Protein AF-L9KGW3-F1 (afdb_monomer)

Nearest PDB structures (foldseek):
  7v2d-assembly1_w  TM=9.429E-01  e=1.905E-23  Sus scrofa
  8q0q-assembly1_O  TM=9.358E-01  e=4.571E-23  Bos taurus
  7ak6-assembly1_O  TM=9.313E-01  e=2.050E-22  Mus musculus
  6q9b-assembly1_AJ  TM=9.264E-01  e=6.458E-20  Ovis aries
  5o31-assembly1_O  TM=8.863E-01  e=3.761E-18  Bos taurus

Radius of gyration: 32.91 Å; Cα contacts (8 Å, |Δi|>4): 174; chains: 1; bounding box: 69×124×78 Å

Mean predicted aligned error: 15.77 Å

Foldseek 3Di:
DDDDDDDDDDDDDDDDDPPDDPPPPPPPPPPPPPVPQDDPVCVVVPPFPVVVDDPPNFFEAEDEPPLPVDHDHPDCLLLVQLCVVVVVDDPVVNVVVVQLVVVQPVLDWDGAEYEYEDDDLVRSLVSQVVVPDPVSNPDDSSSVVSSVVSVVVVVVVCVQAYHYHYHYPVVVVPPVNVVVVVVPDDRPGHCVVVDDSVSVSVSSNQVSPVCNSCVSVPDPDDDPVPDDDPVVVVVVVVVVVVVVVVVVVCPDDDDDDDDDDDDDDDPDPPPPDDPPPDPDPDDDDDDDDDDD

InterPro domains:
  IPR027417 P-loop containing nucleoside triphosphate hydrolase [G3DSA:3.40.50.300] (47-187)
  IPR027417 P-loop containing nucleoside triphosphate hydrolase [SSF52540] (63-206)
  IPR031314 Deoxynucleoside kinase domain [PF01712] (73-180)
  IPR050566 Deoxyribonucleoside Kinase [PTHR10513] (77-229)

Sequence (292 aa):
MALRLLKLARASAPTRILSAGTRCVGGIHTNAQHELQYGPLAYILGEKTIKKLTEYSKVITVEGNLSTGQGVVLEHSVFLEAAYRQGFIWKQCVEHYHEVKKVTICEYLSPHIVVYIHTPVPEIQSRIQKKGNPHEMKITPAYLQDIENAKKTFLPEMNEKCEVLQYSAKEAEDTEKVVEDMEYLKCNKGPWLKQDDRTFHHLRMLVQNKVEVLNYTSTPMYLPEITTEAHQSDHTFCAFRELWAAGTTLATTPTWTTSGSGLNEQPPCLRQLRPVTEELPACLMAPGSVQL

Solvent-accessible surface area (backbone atoms only — not comparable to full-atom values): 19167 Å² total; per-residue (Å²): 131,90,77,89,86,89,86,80,91,80,92,79,82,86,83,78,80,78,78,75,79,76,73,79,72,78,71,76,74,78,62,76,80,70,75,76,74,82,50,72,65,50,47,74,74,61,61,56,60,58,85,72,57,49,96,81,70,65,50,73,43,51,44,66,62,92,76,66,88,70,72,73,68,83,66,66,64,38,55,52,55,18,36,39,76,73,63,79,47,58,70,68,60,55,52,53,49,52,54,39,47,59,63,55,53,73,79,53,81,78,53,47,35,37,40,36,47,50,66,58,64,73,58,50,52,54,50,42,60,72,67,65,47,79,76,67,61,70,62,55,70,67,50,53,50,35,33,57,55,41,43,65,61,47,52,59,63,44,51,69,41,20,46,70,45,82,34,46,63,72,56,65,69,41,59,67,62,55,52,51,58,58,68,72,53,75,86,80,56,46,71,70,86,78,61,50,58,67,56,55,49,53,51,52,53,45,70,69,37,62,66,66,64,46,53,59,72,69,61,99,69,93,42,86,92,76,56,75,56,69,71,63,48,50,54,52,50,52,53,50,51,52,52,54,60,51,61,72,68,55,87,59,84,82,81,88,74,91,74,91,78,88,82,93,84,76,74,88,82,74,81,77,78,70,84,78,76,82,75,77,82,88,78,82,90,77,86,84,85,84,83,136

Secondary structure (DSSP, 8-state):
---------------------------------------HHHHHTT--SGGG--TT---EEEE--GGGSS-----HHHHHHHHHHTT-S-HHHHHHHHHHHHHHHTTSPPPSEEEEEE--HHHHHHHHHHH--TTGGG--HHHHHHHHHHHHHHHHHHHHHSEEEEEETTGGG-HHHHHHHHHH-----SGGGG--HHHHHHHHHHHH-HHHHHHTTS-----TTTPPPHHHHHHHHHHHHHHHHHHTT--S---------------TT-S---------------------

pLDDT: mean 71.49, std 25.79, range [25.64, 97.25]

Organism: Tupaia chinensis (NCBI:txid246437)

Structure (mmCIF, N/CA/C/O backbone):
data_AF-L9KGW3-F1
#
_entry.id   AF-L9KGW3-F1
#
loop_
_atom_site.group_PDB
_atom_site.id
_atom_site.type_symbol
_atom_site.label_atom_id
_atom_site.label_alt_id
_atom_site.label_comp_id
_atom_site.label_asym_id
_atom_site.label_entity_id
_atom_site.label_seq_id
_atom_site.pdbx_PDB_ins_code
_atom_site.Cartn_x
_atom_site.Cartn_y
_atom_site.Cartn_z
_atom_site.occupancy
_atom_site.B_iso_or_equiv
_atom_site.auth_seq_id
_atom_site.auth_comp_id
_atom_site.auth_asym_id
_atom_site.auth_atom_id
_atom_site.pdbx_PDB_model_num
ATOM 1 N N . MET A 1 1 ? 45.179 97.112 12.069 1.00 32.41 1 MET A N 1
ATOM 2 C CA . MET A 1 1 ? 44.782 97.890 13.259 1.00 32.41 1 MET A CA 1
ATOM 3 C C . MET A 1 1 ? 43.278 97.785 13.414 1.00 32.41 1 MET A C 1
ATOM 5 O O . MET A 1 1 ? 42.630 98.066 12.422 1.00 32.41 1 MET A O 1
ATOM 9 N N . ALA A 1 2 ? 42.797 97.427 14.618 1.00 32.97 2 ALA A N 1
ATOM 10 C CA . ALA A 1 2 ? 41.444 97.677 15.158 1.00 32.97 2 ALA A CA 1
ATOM 11 C C . ALA A 1 2 ? 40.229 97.131 14.359 1.00 32.97 2 ALA A C 1
ATOM 13 O O . ALA A 1 2 ? 40.203 97.169 13.147 1.00 32.97 2 ALA A O 1
ATOM 14 N N . LEU A 1 3 ? 39.127 96.642 14.925 1.00 31.53 3 LEU A N 1
ATOM 15 C CA . LEU A 1 3 ? 38.606 96.545 16.286 1.00 31.53 3 LEU A CA 1
ATOM 16 C C . LEU A 1 3 ? 37.394 95.586 16.207 1.00 31.53 3 LEU A C 1
ATOM 18 O O . LEU A 1 3 ? 36.642 95.645 15.244 1.00 31.53 3 LEU A O 1
ATOM 22 N N . ARG A 1 4 ? 37.224 94.760 17.249 1.00 35.84 4 ARG A N 1
ATOM 23 C CA . ARG A 1 4 ? 35.965 94.376 17.931 1.00 35.84 4 ARG A CA 1
ATOM 24 C C . ARG A 1 4 ? 34.670 94.201 17.113 1.00 35.84 4 ARG A C 1
ATOM 26 O O . ARG A 1 4 ? 34.188 95.148 16.516 1.00 35.84 4 ARG A O 1
ATOM 33 N N . LEU A 1 5 ? 33.937 93.128 17.433 1.00 37.66 5 LEU A N 1
ATOM 34 C CA . LEU A 1 5 ? 32.719 93.247 18.256 1.00 37.66 5 LEU A CA 1
ATOM 35 C C . LEU A 1 5 ? 32.330 91.901 18.899 1.00 37.66 5 LEU A C 1
ATOM 37 O O . LEU A 1 5 ? 32.093 90.901 18.234 1.00 37.66 5 LEU A O 1
ATOM 41 N N . LEU A 1 6 ? 32.289 91.923 20.232 1.00 35.06 6 LEU A N 1
ATOM 42 C CA . LEU A 1 6 ? 31.675 90.945 21.132 1.00 35.06 6 LEU A CA 1
ATOM 43 C C . LEU A 1 6 ? 30.199 91.309 21.340 1.00 35.06 6 LEU A C 1
ATOM 45 O O . LEU A 1 6 ? 29.898 92.502 21.405 1.00 35.06 6 LEU A O 1
ATOM 49 N N . LYS A 1 7 ? 29.355 90.287 21.555 1.00 34.66 7 LYS A N 1
ATOM 50 C CA . LYS A 1 7 ? 28.120 90.198 22.387 1.00 34.66 7 LYS A CA 1
ATOM 51 C C . LYS A 1 7 ? 27.227 89.100 21.772 1.00 34.66 7 LYS A C 1
ATOM 53 O O . LYS A 1 7 ? 27.178 88.997 20.560 1.00 34.66 7 LYS A O 1
ATOM 58 N N . LEU A 1 8 ? 26.470 88.259 22.470 1.00 34.50 8 LEU A N 1
ATOM 59 C CA . LEU A 1 8 ? 26.159 88.039 23.884 1.00 34.50 8 LEU A CA 1
ATOM 60 C C . LEU A 1 8 ? 25.476 86.654 23.964 1.00 34.50 8 LEU A C 1
ATOM 62 O O . LEU A 1 8 ? 24.894 86.187 22.989 1.00 34.50 8 LEU A O 1
ATOM 66 N N . ALA A 1 9 ? 25.544 86.019 25.130 1.00 31.70 9 ALA A N 1
ATOM 67 C CA . ALA A 1 9 ? 25.012 84.693 25.423 1.00 31.70 9 ALA A CA 1
ATOM 68 C C . ALA A 1 9 ? 23.473 84.576 25.354 1.00 31.70 9 ALA A C 1
ATOM 70 O O . ALA A 1 9 ? 22.753 85.509 25.709 1.00 31.70 9 ALA A O 1
ATOM 71 N N . ARG A 1 10 ? 22.984 83.360 25.060 1.00 31.36 10 ARG A N 1
ATOM 72 C CA . ARG A 1 10 ? 21.735 82.820 25.624 1.00 31.36 10 ARG A CA 1
ATOM 73 C C . ARG A 1 10 ? 21.861 81.306 25.808 1.00 31.36 10 ARG A C 1
ATOM 75 O O . ARG A 1 10 ? 22.102 80.577 24.854 1.00 31.36 10 ARG A O 1
ATOM 82 N N . ALA A 1 11 ? 21.723 80.861 27.052 1.00 31.61 11 ALA A N 1
ATOM 83 C CA . ALA A 1 11 ? 21.656 79.457 27.432 1.00 31.61 11 ALA A CA 1
ATOM 84 C C . ALA A 1 11 ? 20.322 78.830 26.983 1.00 31.61 11 ALA A C 1
ATOM 86 O O . ALA A 1 11 ? 19.269 79.456 27.116 1.00 31.61 11 ALA A O 1
ATOM 87 N N . SER A 1 12 ? 20.370 77.592 26.490 1.00 36.31 12 SER A N 1
ATOM 88 C CA . SER A 1 12 ? 19.216 76.702 26.324 1.00 36.31 12 SER A CA 1
ATOM 89 C C . SER A 1 12 ? 19.689 75.247 26.435 1.00 36.31 12 SER A C 1
ATOM 91 O O . SER A 1 12 ? 20.761 74.900 25.948 1.00 36.31 12 SER A O 1
ATOM 93 N N . ALA A 1 13 ? 18.921 74.450 27.172 1.00 36.69 13 ALA A N 1
ATOM 94 C CA . ALA A 1 13 ? 19.255 73.160 27.772 1.00 36.69 13 ALA A CA 1
ATOM 95 C C . ALA A 1 13 ? 19.538 72.005 26.780 1.00 36.69 13 ALA A C 1
ATOM 97 O O . ALA A 1 13 ? 19.072 72.040 25.641 1.00 36.69 13 ALA A O 1
ATOM 98 N N . PRO A 1 14 ? 20.234 70.934 27.221 1.00 37.94 14 PRO A N 1
ATOM 99 C CA . PRO A 1 14 ? 20.449 69.734 26.417 1.00 37.94 14 PRO A CA 1
ATOM 100 C C . PRO A 1 14 ? 19.183 68.867 26.333 1.00 37.94 14 PRO A C 1
ATOM 102 O O . PRO A 1 14 ? 18.603 68.467 27.345 1.00 37.94 14 PRO A O 1
ATOM 105 N N . THR A 1 15 ? 18.780 68.534 25.109 1.00 34.16 15 THR A N 1
ATOM 106 C CA . THR A 1 15 ? 17.698 67.594 24.807 1.00 34.16 15 THR A CA 1
ATOM 107 C C . THR A 1 15 ? 18.130 66.173 25.177 1.00 34.16 15 THR A C 1
ATOM 109 O O . THR A 1 15 ? 18.942 65.555 24.492 1.00 34.16 15 THR A O 1
ATOM 112 N N . ARG A 1 16 ? 17.579 65.634 26.271 1.00 34.31 16 ARG A N 1
ATOM 113 C CA . ARG A 1 16 ? 17.565 64.189 26.527 1.00 34.31 16 ARG A CA 1
ATOM 114 C C . ARG A 1 16 ? 16.586 63.552 25.546 1.00 34.31 16 ARG A C 1
ATOM 116 O O . ARG A 1 16 ? 15.378 63.731 25.677 1.00 34.31 16 ARG A O 1
ATOM 123 N N . ILE A 1 17 ? 17.107 62.813 24.575 1.00 31.22 17 ILE A N 1
ATOM 124 C CA . ILE A 1 17 ? 16.306 61.889 23.776 1.00 31.22 17 ILE A CA 1
ATOM 125 C C . ILE A 1 17 ? 15.966 60.710 24.692 1.00 31.22 17 ILE A C 1
ATOM 127 O O . ILE A 1 17 ? 16.836 59.937 25.085 1.00 31.22 17 ILE A O 1
ATOM 131 N N . LEU A 1 18 ? 14.692 60.623 25.073 1.00 31.45 18 LEU A N 1
ATOM 132 C CA . LEU A 1 18 ? 14.082 59.419 25.622 1.00 31.45 18 LEU A CA 1
ATOM 133 C C . LEU A 1 18 ? 14.116 58.352 24.523 1.00 31.45 18 LEU A C 1
ATOM 135 O O . LEU A 1 18 ? 13.364 58.437 23.553 1.00 31.45 18 LEU A O 1
ATOM 139 N N . SER A 1 19 ? 14.994 57.359 24.657 1.00 31.02 19 SER A N 1
ATOM 140 C CA . SER A 1 19 ? 14.859 56.113 23.914 1.00 31.02 19 SER A CA 1
ATOM 141 C C . SER A 1 19 ? 13.562 55.448 24.371 1.00 31.02 19 SER A C 1
ATOM 143 O O . SER A 1 19 ? 13.433 54.984 25.504 1.00 31.02 19 SER A O 1
ATOM 145 N N . ALA A 1 20 ? 12.562 55.472 23.491 1.00 31.67 20 ALA A N 1
ATOM 146 C CA . ALA A 1 20 ? 11.346 54.701 23.656 1.00 31.67 20 ALA A CA 1
ATOM 147 C C . ALA A 1 20 ? 11.740 53.233 23.845 1.00 31.67 20 ALA A C 1
ATOM 149 O O . ALA A 1 20 ? 12.461 52.668 23.023 1.00 31.67 20 ALA A O 1
ATOM 150 N N . GLY A 1 21 ? 11.304 52.648 24.961 1.00 29.48 21 GLY A N 1
ATOM 151 C CA . GLY A 1 21 ? 11.518 51.243 25.257 1.00 29.48 21 GLY A CA 1
ATOM 152 C C . GLY A 1 21 ? 10.980 50.399 24.113 1.00 29.48 21 GLY A C 1
ATOM 153 O O . GLY A 1 21 ? 9.768 50.317 23.908 1.00 29.48 21 GLY A O 1
ATOM 154 N N . THR A 1 22 ? 11.887 49.769 23.369 1.00 31.97 22 THR A N 1
ATOM 155 C CA . THR A 1 22 ? 11.543 48.675 22.476 1.00 31.97 22 THR A CA 1
ATOM 156 C C . THR A 1 22 ? 10.995 47.581 23.369 1.00 31.97 22 THR A C 1
ATOM 158 O O . THR A 1 22 ? 11.723 46.905 24.093 1.00 31.97 22 THR A O 1
ATOM 161 N N . ARG A 1 23 ? 9.669 47.485 23.388 1.00 27.44 23 ARG A N 1
ATOM 162 C CA . ARG A 1 23 ? 8.926 46.392 23.990 1.00 27.44 23 ARG A CA 1
ATOM 163 C C . ARG A 1 23 ? 9.552 45.115 23.443 1.00 27.44 23 ARG A C 1
ATOM 165 O O . ARG A 1 23 ? 9.471 44.877 22.240 1.00 27.44 23 ARG A O 1
ATOM 172 N N . CYS A 1 24 ? 10.219 44.349 24.307 1.00 31.44 24 CYS A N 1
ATOM 173 C CA . CYS A 1 24 ? 10.626 42.990 23.994 1.00 31.44 24 CYS A CA 1
ATOM 174 C C . CYS A 1 24 ? 9.350 42.259 23.585 1.00 31.44 24 CYS A C 1
ATOM 176 O O . CYS A 1 24 ? 8.535 41.880 24.427 1.00 31.44 24 CYS A O 1
ATOM 178 N N . VAL A 1 25 ? 9.127 42.151 22.277 1.00 33.16 25 VAL A N 1
ATOM 179 C CA . VAL A 1 25 ? 8.189 41.191 21.728 1.00 33.16 25 VAL A CA 1
ATOM 180 C C . VAL A 1 25 ? 8.758 39.868 22.188 1.00 33.16 25 VAL A C 1
ATOM 182 O O . VAL A 1 25 ? 9.876 39.514 21.814 1.00 33.16 25 VAL A O 1
ATOM 185 N N . GLY A 1 26 ? 8.037 39.208 23.094 1.00 31.47 26 GLY A N 1
ATOM 186 C CA . GLY A 1 26 ? 8.288 37.820 23.422 1.00 31.47 26 GLY A CA 1
ATOM 187 C C . GLY A 1 26 ? 8.229 37.072 22.107 1.00 31.47 26 GLY A C 1
ATOM 188 O O . GLY A 1 26 ? 7.145 36.806 21.594 1.00 31.47 26 GLY A O 1
ATOM 189 N N . GLY A 1 27 ? 9.402 36.840 21.520 1.00 29.27 27 GLY A N 1
ATOM 190 C CA . GLY A 1 27 ? 9.548 35.935 20.410 1.00 29.27 27 GLY A CA 1
ATOM 191 C C . GLY A 1 27 ? 9.006 34.630 20.936 1.00 29.27 27 GLY A C 1
ATOM 192 O O . GLY A 1 27 ? 9.598 34.040 21.841 1.00 29.27 27 GLY A O 1
ATOM 193 N N . ILE A 1 28 ? 7.838 34.239 20.432 1.00 35.41 28 ILE A N 1
ATOM 194 C CA . ILE A 1 28 ? 7.377 32.871 20.551 1.00 35.41 28 ILE A CA 1
ATOM 195 C C . ILE A 1 28 ? 8.545 32.075 19.993 1.00 35.41 28 ILE A C 1
ATOM 197 O O . ILE A 1 28 ? 8.810 32.098 18.793 1.00 35.41 28 ILE A O 1
ATOM 201 N N . HIS A 1 29 ? 9.316 31.469 20.892 1.00 26.47 29 HIS A N 1
ATOM 202 C CA . HIS A 1 29 ? 10.175 30.373 20.527 1.00 26.47 29 HIS A CA 1
ATOM 203 C C . HIS A 1 29 ? 9.208 29.352 19.948 1.00 26.47 29 HIS A C 1
ATOM 205 O O . HIS A 1 29 ? 8.552 28.618 20.685 1.00 26.47 29 HIS A O 1
ATOM 211 N N . THR A 1 30 ? 9.101 29.299 18.625 1.00 37.50 30 THR A N 1
ATOM 212 C CA . THR A 1 30 ? 8.777 28.050 17.956 1.00 37.50 30 THR A CA 1
ATOM 213 C C . THR A 1 30 ? 10.007 27.177 18.157 1.00 37.50 30 THR A C 1
ATOM 215 O O . THR A 1 30 ? 10.831 26.999 17.265 1.00 37.50 30 THR A O 1
ATOM 218 N N . ASN A 1 31 ? 10.182 26.722 19.402 1.00 31.91 31 ASN A N 1
ATOM 219 C CA . ASN A 1 31 ? 10.972 25.552 19.694 1.00 31.91 31 ASN A CA 1
ATOM 220 C C . ASN A 1 31 ? 10.407 24.498 18.753 1.00 31.91 31 ASN A C 1
ATOM 222 O O . ASN A 1 31 ? 9.188 24.287 18.750 1.00 31.91 31 ASN A O 1
ATOM 226 N N . ALA A 1 32 ? 11.262 23.928 17.906 1.00 35.94 32 ALA A N 1
ATOM 227 C CA . ALA A 1 32 ? 10.923 22.715 17.194 1.00 35.94 32 ALA A CA 1
ATOM 228 C C . ALA A 1 32 ? 10.241 21.821 18.227 1.00 35.94 32 ALA A C 1
ATOM 230 O O . ALA A 1 32 ? 10.826 21.544 19.278 1.00 35.94 32 ALA A O 1
ATOM 231 N N . GLN A 1 33 ? 8.968 21.488 18.011 1.00 31.95 33 GLN A N 1
ATOM 232 C CA . GLN A 1 33 ? 8.353 20.442 18.800 1.00 31.95 33 GLN A CA 1
ATOM 233 C C . GLN A 1 33 ? 9.207 19.220 18.507 1.00 31.95 33 GLN A C 1
ATOM 235 O O . GLN A 1 33 ? 9.083 18.600 17.457 1.00 31.95 33 GLN A O 1
ATOM 240 N N . HIS A 1 34 ? 10.168 18.951 19.385 1.00 39.31 34 HIS A N 1
ATOM 241 C CA . HIS A 1 34 ? 10.834 17.679 19.438 1.00 39.31 34 HIS A CA 1
ATOM 242 C C . HIS A 1 34 ? 9.684 16.732 19.741 1.00 39.31 34 HIS A C 1
ATOM 244 O O . HIS A 1 34 ? 9.179 16.725 20.865 1.00 39.31 34 HIS A O 1
ATOM 250 N N . GLU A 1 35 ? 9.168 16.071 18.705 1.00 49.00 35 GLU A N 1
ATOM 251 C CA . GLU A 1 35 ? 8.181 15.012 18.839 1.00 49.00 35 GLU A CA 1
ATOM 252 C C . GLU A 1 35 ? 8.772 14.058 19.870 1.00 49.00 35 GLU A C 1
ATOM 254 O O . GLU A 1 35 ? 9.763 13.370 19.614 1.00 49.00 35 GLU A O 1
ATOM 259 N N . LEU A 1 36 ? 8.270 14.129 21.102 1.00 58.78 36 LEU A N 1
ATOM 260 C CA . LEU A 1 36 ? 8.710 13.244 22.160 1.00 58.78 36 LEU A CA 1
ATOM 261 C C . LEU A 1 36 ? 8.331 11.850 21.689 1.00 58.78 36 LEU A C 1
ATOM 263 O O . LEU A 1 36 ? 7.153 11.498 21.629 1.00 58.78 36 LEU A O 1
ATOM 267 N N . GLN A 1 37 ? 9.350 11.099 21.292 1.00 72.06 37 GLN A N 1
ATOM 268 C CA . GLN A 1 37 ? 9.223 9.719 20.883 1.00 72.06 37 GLN A CA 1
ATOM 269 C C . GLN A 1 37 ? 8.507 8.961 21.998 1.00 72.06 37 GLN A C 1
ATOM 271 O O . GLN A 1 37 ? 8.934 8.981 23.156 1.00 72.06 37 GLN A O 1
ATOM 276 N N . TYR A 1 38 ? 7.381 8.334 21.659 1.00 84.31 38 TYR A N 1
ATOM 277 C CA . TYR A 1 38 ? 6.683 7.482 22.603 1.00 84.31 38 TYR A CA 1
ATOM 278 C C . TYR A 1 38 ? 7.607 6.317 22.958 1.00 84.31 38 TYR A C 1
ATOM 280 O O . TYR A 1 38 ? 8.349 5.813 22.113 1.00 84.31 38 TYR A O 1
ATOM 288 N N . GLY A 1 39 ? 7.605 5.941 24.232 1.00 87.88 39 GLY A N 1
ATOM 289 C CA . GLY A 1 39 ? 8.530 4.954 24.762 1.00 87.88 39 GLY A CA 1
ATOM 290 C C . GLY A 1 39 ? 7.918 4.138 25.896 1.00 87.88 39 GLY A C 1
ATOM 291 O O . GLY A 1 39 ? 6.838 4.474 26.396 1.00 87.88 39 GLY A O 1
ATOM 292 N N . PRO A 1 40 ? 8.625 3.097 26.371 1.00 89.19 40 PRO A N 1
ATOM 293 C CA . PRO A 1 40 ? 8.144 2.237 27.454 1.00 89.19 40 PRO A CA 1
ATOM 294 C C . PRO A 1 40 ? 7.817 3.011 28.736 1.00 89.19 40 PRO A C 1
ATOM 296 O O . PRO A 1 40 ? 6.846 2.703 29.423 1.00 89.19 40 PRO A O 1
ATOM 299 N N . LEU A 1 41 ? 8.581 4.068 29.035 1.00 89.31 41 LEU A N 1
ATOM 300 C CA . LEU A 1 41 ? 8.331 4.925 30.196 1.00 89.31 41 LEU A CA 1
ATOM 301 C C . LEU A 1 41 ? 6.977 5.637 30.110 1.00 89.31 41 LEU A C 1
ATOM 303 O O . LEU A 1 41 ? 6.268 5.686 31.107 1.00 89.31 41 LEU A O 1
ATOM 307 N N . ALA A 1 42 ? 6.576 6.129 28.935 1.00 88.12 42 ALA A N 1
ATOM 308 C CA . ALA A 1 42 ? 5.274 6.778 28.760 1.00 88.12 42 ALA A CA 1
ATOM 309 C C . ALA A 1 42 ? 4.114 5.799 29.022 1.00 88.12 42 ALA A C 1
ATOM 311 O O . ALA A 1 42 ? 3.123 6.152 29.663 1.00 88.12 42 ALA A O 1
ATOM 312 N N . TYR A 1 43 ? 4.273 4.540 28.602 1.00 89.69 43 TYR A N 1
ATOM 313 C CA . TYR A 1 43 ? 3.311 3.476 28.890 1.00 89.69 43 TYR A CA 1
ATOM 314 C C . TYR A 1 43 ? 3.222 3.154 30.390 1.00 89.69 43 TYR A C 1
ATOM 316 O O . TYR A 1 43 ? 2.122 3.079 30.938 1.00 89.69 43 TYR A O 1
ATOM 324 N N . ILE A 1 44 ? 4.366 3.034 31.077 1.00 9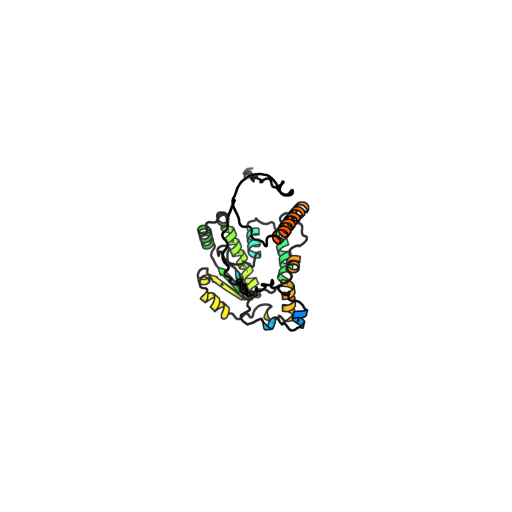1.38 44 ILE A N 1
ATOM 325 C CA . ILE A 1 44 ? 4.426 2.780 32.529 1.00 91.38 44 ILE A CA 1
ATOM 326 C C . ILE A 1 44 ? 3.832 3.950 33.325 1.00 91.38 44 ILE A C 1
ATOM 328 O O . ILE A 1 44 ? 3.113 3.727 34.298 1.00 91.38 44 ILE A O 1
ATOM 332 N N . LEU A 1 45 ? 4.067 5.190 32.881 1.00 90.50 45 LEU A N 1
ATOM 333 C CA . LEU A 1 45 ? 3.486 6.408 33.461 1.00 90.50 45 LEU A CA 1
ATOM 334 C C . LEU A 1 45 ? 1.967 6.533 33.221 1.00 90.50 45 LEU A C 1
ATOM 336 O O . LEU A 1 45 ? 1.342 7.473 33.710 1.00 90.50 45 LEU A O 1
ATOM 340 N N . GLY A 1 46 ? 1.352 5.573 32.520 1.00 87.62 46 GLY A N 1
ATOM 341 C CA . GLY A 1 46 ? -0.099 5.428 32.417 1.00 87.62 46 GLY A CA 1
ATOM 342 C C . GLY A 1 46 ? -0.710 5.923 31.106 1.00 87.62 46 GLY A C 1
ATOM 343 O O . GLY A 1 46 ? -1.944 5.979 31.004 1.00 87.62 46 GLY A O 1
ATOM 344 N N . GLU A 1 47 ? 0.101 6.252 30.094 1.00 85.50 47 GLU A N 1
ATOM 345 C CA . GLU A 1 47 ? -0.397 6.569 28.754 1.00 85.50 47 GLU A CA 1
ATOM 346 C C . GLU A 1 47 ? -0.851 5.289 28.029 1.00 85.50 47 GLU A C 1
ATOM 348 O O . GLU A 1 47 ? -0.094 4.633 27.308 1.00 85.50 47 GLU A O 1
ATOM 353 N N . LYS A 1 48 ? -2.125 4.942 28.232 1.00 86.00 48 LYS A N 1
ATOM 354 C CA . LYS A 1 48 ? -2.806 3.818 27.578 1.00 86.00 48 LYS A CA 1
ATOM 355 C C . LYS A 1 48 ? -3.399 4.231 26.234 1.00 86.00 48 LYS A C 1
ATOM 357 O O . LYS A 1 48 ? -4.071 5.260 26.145 1.00 86.00 48 LYS A O 1
ATOM 362 N N . THR A 1 49 ? -3.191 3.409 25.211 1.00 80.94 49 THR A N 1
ATOM 363 C CA . THR A 1 49 ? -3.688 3.643 23.847 1.00 80.94 49 THR A CA 1
ATOM 364 C C . THR A 1 49 ? -5.195 3.434 23.741 1.00 80.94 49 THR A C 1
ATOM 366 O O . THR A 1 49 ? -5.852 4.246 23.096 1.00 80.94 49 THR A O 1
ATOM 369 N N . ILE A 1 50 ? -5.769 2.446 24.443 1.00 84.50 50 ILE A N 1
ATOM 370 C CA . ILE A 1 50 ? -7.217 2.169 24.389 1.00 84.50 50 ILE A CA 1
ATOM 371 C C . ILE A 1 50 ? -8.043 3.364 24.871 1.00 84.50 50 ILE A C 1
ATOM 373 O O . ILE A 1 50 ? -9.103 3.636 24.326 1.00 84.50 50 ILE A O 1
ATOM 377 N N . LYS A 1 51 ? -7.537 4.160 25.821 1.00 83.56 51 LYS A N 1
ATOM 378 C CA . LYS A 1 51 ? -8.230 5.380 26.276 1.00 83.56 51 LYS A CA 1
ATOM 379 C C . LYS A 1 51 ? -8.421 6.421 25.167 1.00 83.56 51 LYS A C 1
ATOM 381 O O . LYS A 1 51 ? -9.300 7.267 25.288 1.00 83.56 51 LYS A O 1
ATOM 386 N N . LYS A 1 52 ? -7.568 6.398 24.138 1.00 81.12 52 LYS A N 1
ATOM 387 C CA . LYS A 1 52 ? -7.638 7.302 22.982 1.00 81.12 52 LYS A CA 1
ATOM 388 C C . LYS A 1 52 ? -8.416 6.693 21.812 1.00 81.12 52 LYS A C 1
ATOM 390 O O . LYS A 1 52 ? -8.797 7.432 20.912 1.00 81.12 52 LYS A O 1
ATOM 395 N N . LEU A 1 53 ? -8.632 5.376 21.816 1.00 81.88 53 LEU A N 1
ATOM 396 C CA . LEU A 1 53 ? -9.393 4.675 20.788 1.00 81.88 53 LEU A CA 1
ATOM 397 C C . LEU A 1 53 ? -10.887 4.830 21.087 1.00 81.88 53 LEU A C 1
ATOM 399 O O . LEU A 1 53 ? -11.417 4.258 22.036 1.00 81.88 53 LEU A O 1
ATOM 403 N N . THR A 1 54 ? -11.549 5.659 20.288 1.00 82.75 54 THR A N 1
ATOM 404 C CA . THR A 1 54 ? -13.001 5.864 20.319 1.00 82.75 54 THR A CA 1
ATOM 405 C C . THR A 1 54 ? -13.681 5.038 19.226 1.00 82.75 54 THR A C 1
ATOM 407 O O . THR A 1 54 ? -13.019 4.463 18.363 1.00 82.75 54 THR A O 1
ATOM 410 N N . GLU A 1 55 ? -15.012 5.012 19.207 1.00 74.00 55 GLU A N 1
ATOM 411 C CA . GLU A 1 55 ? -15.796 4.349 18.150 1.00 74.00 55 GLU A CA 1
ATOM 412 C C . GLU A 1 55 ? -15.483 4.875 16.733 1.00 74.00 55 GLU A C 1
ATOM 414 O O . GLU A 1 55 ? -15.568 4.140 15.751 1.00 74.00 55 GLU A O 1
ATOM 419 N N . TYR A 1 56 ? -15.026 6.127 16.634 1.00 75.81 56 TYR A N 1
ATOM 420 C CA . TYR A 1 56 ? -14.634 6.773 15.379 1.00 75.81 56 TYR A CA 1
ATOM 421 C C . TYR A 1 56 ? -13.193 6.471 14.951 1.00 75.81 56 TYR A C 1
ATOM 423 O O . TYR A 1 56 ? -12.785 6.847 13.854 1.00 75.81 56 TYR A O 1
ATOM 431 N N . SER A 1 57 ? -12.398 5.799 15.789 1.00 80.50 57 SER A N 1
ATOM 432 C CA . SER A 1 57 ? -11.010 5.450 15.466 1.00 80.50 57 SER A CA 1
ATOM 433 C C . SER A 1 57 ? -10.932 4.216 14.555 1.00 80.50 57 SER A C 1
ATOM 435 O O . SER A 1 57 ? -10.411 3.167 14.924 1.00 80.50 57 SER A O 1
ATOM 437 N N . LYS A 1 58 ? -11.472 4.344 13.338 1.00 83.38 58 LYS A N 1
ATOM 438 C CA . LYS A 1 58 ? -11.458 3.295 12.310 1.00 83.38 58 LYS A CA 1
ATOM 439 C C . LYS A 1 58 ? -10.306 3.532 11.329 1.00 83.38 58 LYS A C 1
ATOM 441 O O . LYS A 1 58 ? -10.121 4.632 10.815 1.00 83.38 58 LYS A O 1
ATOM 446 N N . VAL A 1 59 ? -9.545 2.479 11.041 1.00 84.12 59 VAL A N 1
ATOM 447 C CA . VAL A 1 59 ? -8.554 2.474 9.950 1.00 84.12 59 VAL A CA 1
ATOM 448 C C . VAL A 1 59 ? -9.268 2.072 8.667 1.00 84.12 59 VAL A C 1
ATOM 450 O O . VAL A 1 59 ? -9.774 0.951 8.576 1.00 84.12 59 VAL A O 1
ATOM 453 N N . ILE A 1 60 ? -9.317 2.992 7.707 1.00 83.25 60 ILE A N 1
ATOM 454 C CA . ILE A 1 60 ? -10.049 2.834 6.450 1.00 83.25 60 ILE A CA 1
ATOM 455 C C . ILE A 1 60 ? -9.056 2.807 5.297 1.00 83.25 60 ILE A C 1
ATOM 457 O O . ILE A 1 60 ? -8.151 3.641 5.227 1.00 83.25 60 ILE A O 1
ATOM 461 N N . THR A 1 61 ? -9.248 1.863 4.385 1.00 81.56 61 THR A N 1
ATOM 462 C CA . THR A 1 61 ? -8.481 1.769 3.145 1.00 81.56 61 THR A CA 1
ATOM 463 C C . THR A 1 61 ? -9.416 1.971 1.971 1.00 81.56 61 THR A C 1
ATOM 465 O O . THR A 1 61 ? -10.504 1.402 1.932 1.00 81.56 61 THR A O 1
ATOM 468 N N . VAL A 1 62 ? -9.022 2.822 1.026 1.00 77.94 62 VAL A N 1
ATOM 469 C CA . VAL A 1 62 ? -9.810 3.085 -0.180 1.00 77.94 62 VAL A CA 1
ATOM 470 C C . VAL A 1 62 ? -9.063 2.497 -1.360 1.00 77.94 62 VAL A C 1
ATOM 472 O O . VAL A 1 62 ? -7.983 2.954 -1.722 1.00 77.94 62 VAL A O 1
ATOM 475 N N . GLU A 1 63 ? -9.660 1.482 -1.963 1.00 71.81 63 GLU A N 1
ATOM 476 C CA . GLU A 1 63 ? -9.125 0.772 -3.110 1.00 71.81 63 GLU A CA 1
ATOM 477 C C . GLU A 1 63 ? -9.891 1.184 -4.371 1.00 71.81 63 GLU A C 1
ATOM 479 O O . GLU A 1 63 ? -11.064 0.858 -4.577 1.00 71.81 63 GLU A O 1
ATOM 484 N N . GLY A 1 64 ? -9.197 1.915 -5.241 1.00 66.81 64 GLY A N 1
ATOM 485 C CA . GLY A 1 64 ? -9.691 2.373 -6.537 1.00 66.81 64 GLY A CA 1
ATOM 486 C C . GLY A 1 64 ? -8.824 1.876 -7.692 1.00 66.81 64 GLY A C 1
ATOM 487 O O . GLY A 1 64 ? -7.843 1.156 -7.511 1.00 66.81 64 GLY A O 1
ATOM 488 N N . ASN A 1 65 ? -9.199 2.231 -8.919 1.00 66.75 65 ASN A N 1
ATOM 489 C CA . ASN A 1 65 ? -8.299 2.132 -10.070 1.00 66.75 65 ASN A CA 1
ATOM 490 C C . ASN A 1 65 ? -7.521 3.450 -10.239 1.00 66.75 65 ASN A C 1
ATOM 492 O O . ASN A 1 65 ? -7.980 4.502 -9.806 1.00 66.75 65 ASN A O 1
ATOM 496 N N . LEU A 1 66 ? -6.358 3.392 -10.900 1.00 56.41 66 LEU A N 1
ATOM 497 C CA . LEU A 1 66 ? -5.359 4.473 -11.066 1.00 56.41 66 LEU A CA 1
ATOM 498 C C . LEU A 1 66 ? -5.905 5.846 -11.533 1.00 56.41 66 LEU A C 1
ATOM 500 O O . LEU A 1 66 ? -5.226 6.863 -11.410 1.00 56.41 66 LEU A O 1
ATOM 504 N N . SER A 1 67 ? -7.117 5.901 -12.088 1.00 49.59 67 SER A N 1
ATOM 505 C CA . SER A 1 67 ? -7.703 7.104 -12.687 1.00 49.59 67 SER A CA 1
ATOM 506 C C . SER A 1 67 ? -8.292 8.119 -11.699 1.00 49.59 67 SER A C 1
ATOM 508 O O . SER A 1 67 ? -8.655 9.206 -12.140 1.00 49.59 67 SER A O 1
ATOM 510 N N . THR A 1 68 ? -8.426 7.809 -10.404 1.00 51.53 68 THR A N 1
ATOM 511 C CA . THR A 1 68 ? -9.148 8.692 -9.460 1.00 51.53 68 THR A CA 1
ATOM 512 C C . THR A 1 68 ? -8.338 9.908 -8.990 1.00 51.53 68 THR A C 1
ATOM 514 O O . THR A 1 68 ? -8.895 10.788 -8.350 1.00 51.53 68 THR A O 1
ATOM 517 N N . GLY A 1 69 ? -7.042 10.014 -9.318 1.00 39.28 69 GLY A N 1
ATOM 518 C CA . GLY A 1 69 ? -6.221 11.220 -9.080 1.00 39.28 69 GLY A CA 1
ATOM 519 C C . GLY A 1 69 ? -5.938 11.578 -7.609 1.00 39.28 69 GLY A C 1
ATOM 520 O O . GLY A 1 69 ? -5.018 12.343 -7.337 1.00 39.28 69 GLY A O 1
ATOM 521 N N . GLN A 1 70 ? -6.665 10.985 -6.667 1.00 36.56 70 GLN A N 1
ATOM 522 C CA . GLN A 1 70 ? -6.460 11.018 -5.225 1.00 36.56 70 GLN A CA 1
ATOM 523 C C . GLN A 1 70 ? -6.715 9.607 -4.695 1.00 36.56 70 GLN A C 1
ATOM 525 O O . GLN A 1 70 ? -7.757 9.022 -4.980 1.00 36.56 70 GLN A O 1
ATOM 530 N N . GLY A 1 71 ? -5.775 9.048 -3.936 1.00 34.47 71 GLY A N 1
ATOM 531 C CA . GLY A 1 71 ? -6.010 7.793 -3.226 1.00 34.47 71 GLY A CA 1
ATOM 532 C C . GLY A 1 71 ? -4.767 6.933 -3.128 1.00 34.47 71 GLY A C 1
ATOM 533 O O . GLY A 1 71 ? -4.272 6.415 -4.124 1.00 34.47 71 GLY A O 1
ATOM 534 N N . VAL A 1 72 ? -4.282 6.802 -1.899 1.00 41.81 72 VAL A N 1
ATOM 535 C CA . VAL A 1 72 ? -3.281 5.826 -1.484 1.00 41.81 72 VAL A CA 1
ATOM 536 C C . VAL A 1 72 ? -3.857 4.436 -1.757 1.00 41.81 72 VAL A C 1
ATOM 538 O O . VAL A 1 72 ? -4.685 3.950 -0.995 1.00 41.81 72 VAL A O 1
ATOM 541 N N . VAL A 1 73 ? -3.451 3.829 -2.871 1.00 46.06 73 VAL A N 1
ATOM 542 C CA . VAL A 1 73 ? -3.639 2.397 -3.116 1.00 46.06 73 VAL A CA 1
ATOM 543 C C . VAL A 1 73 ? -2.763 1.681 -2.098 1.00 46.06 73 VAL A C 1
ATOM 545 O O . VAL A 1 73 ? -1.546 1.868 -2.100 1.00 46.06 73 VAL A O 1
ATOM 548 N N . LEU A 1 74 ? -3.368 0.911 -1.201 1.00 54.47 74 LEU A N 1
ATOM 549 C CA . LEU A 1 74 ? -2.634 0.231 -0.137 1.00 54.47 74 LEU A CA 1
ATOM 550 C C . LEU A 1 74 ? -2.202 -1.175 -0.563 1.00 54.47 74 LEU A C 1
ATOM 552 O O . LEU A 1 74 ? -1.285 -1.746 0.023 1.00 54.47 74 LEU A O 1
ATOM 556 N N . GLU A 1 75 ? -2.781 -1.702 -1.641 1.00 59.34 75 GLU A N 1
ATOM 557 C CA . GLU A 1 75 ? -2.567 -3.083 -2.063 1.00 59.34 75 GLU A CA 1
ATOM 558 C C . GLU A 1 75 ? -1.850 -3.191 -3.418 1.00 59.34 75 GLU A C 1
ATOM 560 O O . GLU A 1 75 ? -2.435 -3.433 -4.476 1.00 59.34 75 GLU A O 1
ATOM 565 N N . HIS A 1 76 ? -0.517 -3.093 -3.379 1.00 66.50 76 HIS A N 1
ATOM 566 C CA . HIS A 1 76 ? 0.357 -3.306 -4.545 1.00 66.50 76 HIS A CA 1
ATOM 567 C C . HIS A 1 76 ? 0.336 -4.747 -5.094 1.00 66.50 76 HIS A C 1
ATOM 569 O O . HIS A 1 76 ? 0.838 -4.995 -6.192 1.00 66.50 76 HIS A O 1
ATOM 575 N N . SER A 1 77 ? -0.250 -5.703 -4.365 1.00 71.56 77 SER A N 1
ATOM 576 C CA . SER A 1 77 ? -0.234 -7.117 -4.757 1.00 71.56 77 SER A CA 1
ATOM 577 C C . SER A 1 77 ? -1.089 -7.406 -5.998 1.00 71.56 77 SER A C 1
ATOM 579 O O . SER A 1 77 ? -0.680 -8.182 -6.861 1.00 71.56 77 SER A O 1
ATOM 581 N N . VAL A 1 78 ? -2.201 -6.683 -6.162 1.00 85.38 78 VAL A N 1
ATOM 582 C CA . VAL A 1 78 ? -3.073 -6.760 -7.346 1.00 85.38 78 VAL A CA 1
ATOM 583 C C . VAL A 1 78 ? -2.343 -6.287 -8.611 1.00 85.38 78 VAL A C 1
ATOM 585 O O . VAL A 1 78 ? -2.483 -6.881 -9.681 1.00 85.38 78 VAL A O 1
ATOM 588 N N . PHE A 1 79 ? -1.538 -5.228 -8.495 1.00 88.69 79 PHE A N 1
ATOM 589 C CA . PHE A 1 79 ? -0.772 -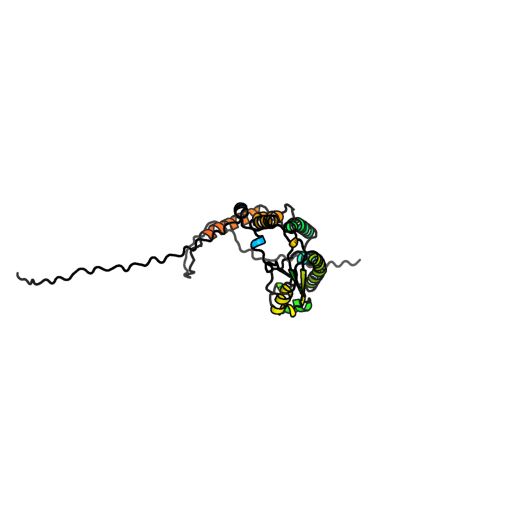4.676 -9.616 1.00 88.69 79 PHE A CA 1
ATOM 590 C C . PHE A 1 79 ? 0.358 -5.605 -10.045 1.00 88.69 79 PHE A C 1
ATOM 592 O O . PHE A 1 79 ? 0.572 -5.795 -11.242 1.00 88.69 79 PHE A O 1
ATOM 599 N N . LEU A 1 80 ? 1.046 -6.220 -9.081 1.00 90.81 80 LEU A N 1
ATOM 600 C CA . LEU A 1 80 ? 2.099 -7.186 -9.367 1.00 90.81 80 LEU A CA 1
ATOM 601 C C . LEU A 1 80 ? 1.558 -8.397 -10.138 1.00 90.81 80 LEU A C 1
ATOM 603 O O . LEU A 1 80 ? 2.168 -8.827 -11.115 1.00 90.81 80 LEU A O 1
ATOM 607 N N . GLU A 1 81 ? 0.397 -8.923 -9.736 1.00 90.44 81 GLU A N 1
ATOM 608 C CA . GLU A 1 81 ? -0.219 -10.068 -10.410 1.00 90.44 81 GLU A CA 1
ATOM 609 C C . GLU A 1 81 ? -0.640 -9.722 -11.845 1.00 90.44 81 GLU A C 1
ATOM 611 O O . GLU A 1 81 ? -0.379 -10.490 -12.774 1.00 90.44 81 GLU A O 1
ATOM 616 N N . ALA A 1 82 ? -1.224 -8.539 -12.054 1.00 91.62 82 ALA A N 1
ATOM 617 C CA . ALA A 1 82 ? -1.562 -8.065 -13.393 1.00 91.62 82 ALA A CA 1
ATOM 618 C C . ALA A 1 82 ? -0.314 -7.852 -14.268 1.00 91.62 82 ALA A C 1
ATOM 620 O O . ALA A 1 82 ? -0.308 -8.214 -15.445 1.00 91.62 82 ALA A O 1
ATOM 621 N N . ALA A 1 83 ? 0.768 -7.311 -13.699 1.00 91.44 83 ALA A N 1
ATOM 622 C CA . ALA A 1 83 ? 2.018 -7.082 -14.420 1.00 91.44 83 ALA A CA 1
ATOM 623 C C . ALA A 1 83 ? 2.720 -8.398 -14.795 1.00 91.44 83 ALA A C 1
ATOM 625 O O . ALA A 1 83 ? 3.290 -8.508 -15.882 1.00 91.44 83 ALA A O 1
ATOM 626 N N . TYR A 1 84 ? 2.624 -9.417 -13.937 1.00 94.44 84 TYR A N 1
ATOM 627 C CA . TYR A 1 84 ? 3.106 -10.766 -14.229 1.00 94.44 84 TYR A CA 1
ATOM 628 C C . TYR A 1 84 ? 2.333 -11.417 -15.384 1.00 94.44 84 TYR A C 1
ATOM 630 O O . TYR A 1 84 ? 2.946 -11.989 -16.282 1.00 94.44 84 TYR A O 1
ATOM 638 N N . ARG A 1 85 ? 0.999 -11.277 -15.420 1.00 93.50 85 ARG A N 1
ATOM 639 C CA . ARG A 1 85 ? 0.159 -11.810 -16.515 1.00 93.50 85 ARG A CA 1
ATOM 640 C C . ARG A 1 85 ? 0.476 -11.180 -17.870 1.00 93.50 85 ARG A C 1
ATOM 642 O O . ARG A 1 85 ? 0.445 -11.873 -18.881 1.00 93.50 85 ARG A O 1
ATOM 649 N N . GLN A 1 86 ? 0.827 -9.895 -17.878 1.00 92.50 86 GLN A N 1
ATOM 650 C CA . GLN A 1 86 ? 1.283 -9.189 -19.080 1.00 92.50 86 GLN A CA 1
ATOM 651 C C . GLN A 1 86 ? 2.740 -9.500 -19.459 1.00 92.50 86 GLN A C 1
ATOM 653 O O . GLN A 1 86 ? 3.201 -9.074 -20.515 1.00 92.50 86 GLN A O 1
ATOM 658 N N . GLY A 1 87 ? 3.476 -10.240 -18.622 1.00 93.69 87 GLY A N 1
ATOM 659 C CA . GLY A 1 87 ? 4.869 -10.602 -18.878 1.00 93.69 87 GLY A CA 1
ATOM 660 C C . GLY A 1 87 ? 5.868 -9.465 -18.652 1.00 93.69 87 GLY A C 1
ATOM 661 O O . GLY A 1 87 ? 6.988 -9.541 -19.148 1.00 93.69 87 GLY A O 1
ATOM 662 N N . PHE A 1 88 ? 5.495 -8.416 -17.908 1.00 92.81 88 PHE A N 1
ATOM 663 C CA . PHE A 1 88 ? 6.421 -7.327 -17.567 1.00 92.81 88 PHE A CA 1
ATOM 664 C C . PHE A 1 88 ? 7.423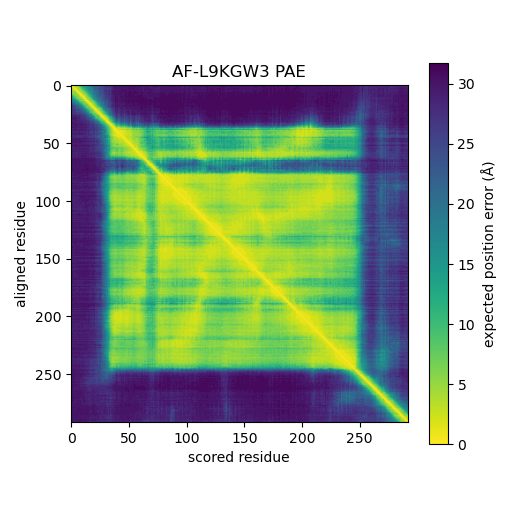 -7.719 -16.480 1.00 92.81 88 PHE A C 1
ATOM 666 O O . PHE A 1 88 ? 8.501 -7.138 -16.401 1.00 92.81 88 PHE A O 1
ATOM 673 N N . ILE A 1 89 ? 7.059 -8.677 -15.626 1.00 94.88 89 ILE A N 1
ATOM 674 C CA . ILE A 1 89 ? 7.829 -9.061 -14.442 1.00 94.88 89 ILE A CA 1
ATOM 675 C C . ILE A 1 89 ? 8.141 -10.553 -14.497 1.00 94.88 89 ILE A C 1
ATOM 677 O O . ILE A 1 89 ? 7.297 -11.371 -14.867 1.00 94.88 89 ILE A O 1
ATOM 681 N N . TRP A 1 90 ? 9.357 -10.910 -14.091 1.00 95.31 90 TRP A N 1
ATOM 682 C CA . TRP A 1 90 ? 9.822 -12.288 -14.044 1.00 95.31 90 TRP A CA 1
ATOM 683 C C . TRP A 1 90 ? 9.230 -13.018 -12.837 1.00 95.31 90 TRP A C 1
ATOM 685 O O . TRP A 1 90 ? 9.012 -12.437 -11.772 1.00 95.31 90 TRP A O 1
ATOM 695 N N . LYS A 1 91 ? 9.018 -14.333 -12.970 1.00 95.00 91 LYS A N 1
ATOM 696 C CA . LYS A 1 91 ? 8.454 -15.163 -11.891 1.00 95.00 91 LYS A CA 1
ATOM 697 C C . LYS A 1 91 ? 9.262 -15.065 -10.588 1.00 95.00 91 LYS A C 1
ATOM 699 O O . LYS A 1 91 ? 8.670 -15.041 -9.515 1.00 95.00 91 LYS A O 1
ATOM 704 N N . GLN A 1 92 ? 10.589 -14.968 -10.688 1.00 93.81 92 GLN A N 1
ATOM 705 C CA . GLN A 1 92 ? 11.489 -14.843 -9.535 1.00 93.81 92 GLN A CA 1
ATOM 706 C C . GLN A 1 92 ? 11.202 -13.579 -8.711 1.00 93.81 92 GLN A C 1
ATOM 708 O O . GLN A 1 92 ? 11.125 -13.644 -7.488 1.00 93.81 92 GLN A O 1
ATOM 713 N N . CYS A 1 93 ? 10.950 -12.442 -9.367 1.00 93.38 93 CYS A N 1
ATOM 714 C CA . CYS A 1 93 ? 10.596 -11.198 -8.683 1.00 93.38 93 CYS A CA 1
ATOM 715 C C . CYS A 1 93 ? 9.241 -11.308 -7.971 1.00 93.38 93 CYS A C 1
ATOM 717 O O . CYS A 1 93 ? 9.057 -10.765 -6.882 1.00 93.38 93 CYS A O 1
ATOM 719 N N . VAL A 1 94 ? 8.287 -12.030 -8.570 1.00 93.56 94 VAL A N 1
ATOM 720 C CA . VAL A 1 94 ? 6.976 -12.273 -7.955 1.00 93.56 94 VAL A CA 1
ATOM 721 C C . VAL A 1 94 ? 7.113 -13.147 -6.713 1.00 93.56 94 VAL A C 1
ATOM 723 O O . VAL A 1 94 ? 6.483 -12.865 -5.697 1.00 93.56 94 VAL A O 1
ATOM 726 N N . GLU A 1 95 ? 7.937 -14.189 -6.768 1.00 93.94 95 GLU A N 1
ATOM 727 C CA . GLU A 1 95 ? 8.208 -15.066 -5.626 1.00 93.94 95 GLU A CA 1
ATOM 728 C C . GLU A 1 95 ? 8.855 -14.296 -4.470 1.00 93.94 95 GLU A C 1
ATOM 730 O O . GLU A 1 95 ? 8.331 -14.318 -3.356 1.00 93.94 95 GLU A O 1
ATOM 735 N N . HIS A 1 96 ? 9.888 -13.505 -4.768 1.00 93.44 96 HIS A N 1
ATOM 736 C CA . HIS A 1 96 ? 10.536 -12.623 -3.798 1.00 93.44 96 HIS A CA 1
ATOM 737 C C . HIS A 1 96 ? 9.552 -11.651 -3.133 1.00 93.44 96 HIS A C 1
ATOM 739 O O . HIS A 1 96 ? 9.534 -11.508 -1.910 1.00 93.44 96 HIS A O 1
ATOM 745 N N . TYR A 1 97 ? 8.667 -11.028 -3.916 1.00 92.75 97 TYR A N 1
ATOM 746 C CA . TYR A 1 97 ? 7.633 -10.157 -3.362 1.00 92.75 97 TYR A CA 1
ATOM 747 C C . TYR A 1 97 ? 6.715 -10.899 -2.380 1.00 92.75 97 TYR A C 1
ATOM 749 O O . TYR A 1 97 ? 6.381 -10.363 -1.325 1.00 92.75 97 TYR A O 1
ATOM 757 N N . HIS A 1 98 ? 6.313 -12.135 -2.692 1.00 92.12 98 HIS A N 1
ATOM 758 C CA . HIS A 1 98 ? 5.466 -12.924 -1.797 1.00 92.12 98 HIS A CA 1
ATOM 759 C C . HIS A 1 98 ? 6.186 -13.332 -0.507 1.00 92.12 98 HIS A C 1
ATOM 761 O O . HIS A 1 98 ? 5.535 -13.432 0.533 1.00 92.12 98 HIS A O 1
ATOM 767 N N . GLU A 1 99 ? 7.499 -13.554 -0.541 1.00 92.00 99 GLU A N 1
ATOM 768 C CA . GLU A 1 99 ? 8.298 -13.794 0.667 1.00 92.00 99 GLU A CA 1
ATOM 769 C C . GLU A 1 99 ? 8.307 -12.567 1.579 1.00 92.00 99 GLU A C 1
ATOM 771 O O . GLU A 1 99 ? 7.926 -12.666 2.748 1.00 92.00 99 GLU A O 1
ATOM 776 N N . VAL A 1 100 ? 8.633 -11.394 1.025 1.00 91.81 100 VAL A N 1
ATOM 777 C CA . VAL A 1 100 ? 8.621 -10.129 1.774 1.00 91.81 100 VAL A CA 1
ATOM 778 C C . VAL A 1 100 ? 7.214 -9.835 2.304 1.00 91.81 100 VAL A C 1
ATOM 780 O O . VAL A 1 100 ? 7.056 -9.474 3.473 1.00 91.81 100 VAL A O 1
ATOM 783 N N . LYS A 1 101 ? 6.169 -10.063 1.494 1.00 91.06 101 LYS A N 1
ATOM 784 C CA . LYS A 1 101 ? 4.760 -9.888 1.885 1.00 91.06 101 LYS A CA 1
ATOM 785 C C . LYS A 1 101 ? 4.392 -10.757 3.092 1.00 91.06 101 LYS A C 1
ATOM 787 O O . LYS A 1 101 ? 3.717 -10.282 4.001 1.00 91.06 101 LYS A O 1
ATOM 792 N N . LYS A 1 102 ? 4.840 -12.017 3.126 1.00 91.75 102 LYS A N 1
ATOM 793 C CA . LYS A 1 102 ? 4.559 -12.940 4.240 1.00 91.75 102 LYS A CA 1
ATOM 794 C C . LYS A 1 102 ? 5.184 -12.471 5.549 1.00 91.75 102 LYS A C 1
ATOM 796 O O . LYS A 1 102 ? 4.534 -12.584 6.58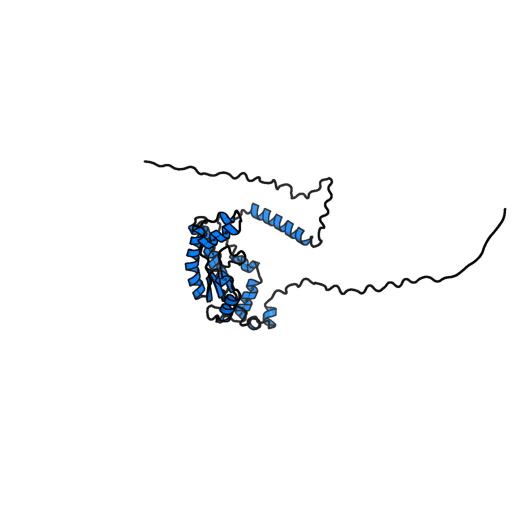1 1.00 91.75 102 LYS A O 1
ATOM 801 N N . VAL A 1 103 ? 6.410 -11.953 5.515 1.00 91.38 103 VAL A N 1
ATOM 802 C CA . VAL A 1 103 ? 7.102 -11.495 6.731 1.00 91.38 103 VAL A CA 1
ATOM 803 C C . VAL A 1 103 ? 6.529 -10.164 7.217 1.00 91.38 103 VAL A C 1
ATOM 805 O O . VAL A 1 103 ? 6.196 -10.032 8.388 1.00 91.38 103 VAL A O 1
ATOM 808 N N . THR A 1 104 ? 6.346 -9.207 6.307 1.00 90.25 104 THR A N 1
ATOM 809 C CA . THR A 1 104 ? 5.937 -7.835 6.651 1.00 90.25 104 THR A CA 1
ATOM 810 C C . THR A 1 104 ? 4.481 -7.731 7.104 1.00 90.25 104 THR A C 1
ATOM 812 O O . THR A 1 104 ? 4.200 -7.101 8.118 1.00 90.25 104 THR A O 1
ATOM 815 N N . ILE A 1 105 ? 3.532 -8.355 6.394 1.00 88.88 105 ILE A N 1
ATOM 816 C CA . ILE A 1 105 ? 2.098 -8.169 6.684 1.00 88.88 105 ILE A CA 1
ATOM 817 C C . ILE A 1 105 ? 1.697 -8.788 8.027 1.00 88.88 105 ILE A C 1
ATOM 819 O O . ILE A 1 105 ? 0.778 -8.289 8.670 1.00 88.88 105 ILE A O 1
ATOM 823 N N . CYS A 1 106 ? 2.383 -9.841 8.481 1.00 86.69 106 CYS A N 1
ATOM 824 C CA . CYS A 1 106 ? 2.029 -10.529 9.726 1.00 86.69 106 CYS A CA 1
ATOM 825 C C . CYS A 1 106 ? 2.275 -9.691 10.991 1.00 86.69 106 CYS A C 1
ATOM 827 O O . CYS A 1 106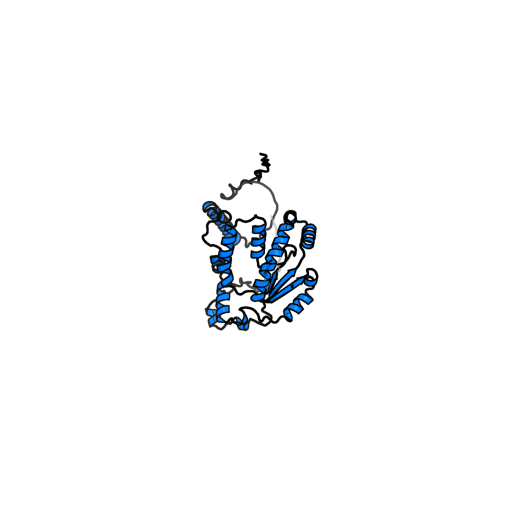 ? 1.705 -10.006 12.035 1.00 86.69 106 CYS A O 1
ATOM 829 N N . GLU A 1 107 ? 3.100 -8.643 10.917 1.00 88.75 107 GLU A N 1
ATOM 830 C CA . GLU A 1 107 ? 3.359 -7.746 12.050 1.00 88.75 107 GLU A CA 1
ATOM 831 C C . GLU A 1 107 ? 2.259 -6.695 12.242 1.00 88.75 107 GLU A C 1
ATOM 833 O O . GLU A 1 107 ? 2.116 -6.128 13.329 1.00 88.75 107 GLU A O 1
ATOM 838 N N . TYR A 1 108 ? 1.461 -6.447 11.200 1.00 89.50 108 TYR A N 1
ATOM 839 C CA . TYR A 1 108 ? 0.438 -5.412 11.191 1.00 89.50 108 TYR A CA 1
ATOM 840 C C . TYR A 1 108 ? -0.971 -5.990 11.264 1.00 89.50 108 TYR A C 1
ATOM 842 O O . TYR A 1 108 ? -1.267 -7.102 10.829 1.00 89.50 108 TYR A O 1
ATOM 850 N N . LEU A 1 109 ? -1.876 -5.183 11.810 1.00 89.56 109 LEU A N 1
ATOM 851 C CA . LEU A 1 109 ? -3.298 -5.488 11.801 1.00 89.56 109 LEU A CA 1
ATOM 852 C C . LEU A 1 109 ? -3.892 -5.088 10.450 1.00 89.56 109 LEU A C 1
ATOM 854 O O . LEU A 1 109 ? -3.566 -4.037 9.897 1.00 89.56 109 LEU A O 1
ATOM 858 N N . SER A 1 110 ? -4.794 -5.924 9.940 1.00 88.62 110 SER A N 1
ATOM 859 C CA . SER A 1 110 ? -5.602 -5.593 8.768 1.00 88.62 110 SER A CA 1
ATOM 860 C C . SER A 1 110 ? -6.463 -4.357 9.051 1.00 88.62 110 SER A C 1
ATOM 862 O O . SER A 1 110 ? -6.763 -4.090 10.211 1.00 88.62 110 SER A O 1
ATOM 864 N N . PRO A 1 111 ? -6.901 -3.590 8.046 1.00 88.69 111 PRO A N 1
ATOM 865 C CA . PRO A 1 111 ? -7.777 -2.443 8.285 1.00 88.69 111 PRO A CA 1
ATOM 866 C C . PRO A 1 111 ? -9.151 -2.850 8.843 1.00 88.69 111 PRO A C 1
ATOM 868 O O . PRO A 1 111 ? -9.484 -4.030 8.914 1.00 88.69 111 PRO A O 1
ATOM 871 N N . HIS A 1 112 ? -9.955 -1.872 9.265 1.00 87.06 112 HIS A N 1
ATOM 872 C CA . HIS A 1 112 ? -11.326 -2.136 9.719 1.00 87.06 1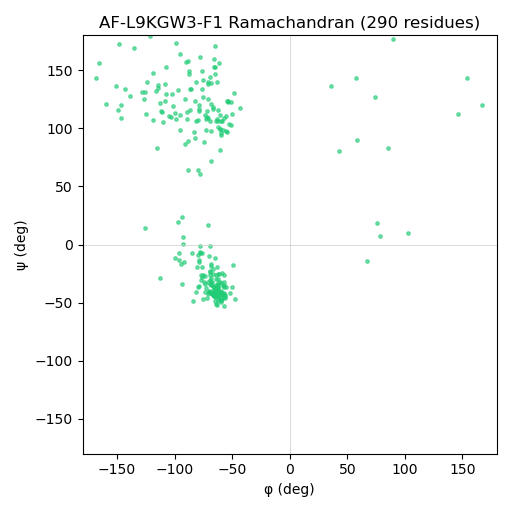12 HIS A CA 1
ATOM 873 C C . HIS A 1 112 ? -12.284 -2.201 8.529 1.00 87.06 112 HIS A C 1
ATOM 875 O O . HIS A 1 112 ? -13.069 -3.140 8.405 1.00 87.06 112 HIS A O 1
ATOM 881 N N . ILE A 1 113 ? -12.187 -1.196 7.653 1.00 88.06 113 ILE A N 1
ATOM 882 C CA . ILE A 1 113 ? -13.066 -1.012 6.501 1.00 88.06 113 ILE A CA 1
ATOM 883 C C . ILE A 1 113 ? -12.208 -0.900 5.244 1.00 88.06 113 ILE A C 1
ATOM 885 O O . ILE A 1 113 ? -11.260 -0.114 5.205 1.00 88.06 113 ILE A O 1
ATOM 889 N N . VAL A 1 114 ? -12.575 -1.663 4.219 1.00 87.94 114 VAL A N 1
ATOM 890 C CA . VAL A 1 114 ? -12.023 -1.575 2.867 1.00 87.94 114 VAL A CA 1
ATOM 891 C C . VAL A 1 114 ? -13.118 -1.051 1.947 1.00 87.94 114 VAL A C 1
ATOM 893 O O . VAL A 1 114 ? -14.131 -1.712 1.731 1.00 87.94 114 VAL A O 1
ATOM 896 N N . VAL A 1 115 ? -12.923 0.141 1.399 1.00 88.25 115 VAL A N 1
ATOM 897 C CA . VAL A 1 115 ? -13.839 0.768 0.449 1.00 88.25 115 VAL A CA 1
ATOM 898 C C . VAL A 1 115 ? -13.359 0.476 -0.964 1.00 88.25 115 VAL A C 1
ATOM 900 O O . VAL A 1 115 ? -12.327 0.982 -1.392 1.00 88.25 115 VAL A O 1
ATOM 903 N N . TYR A 1 116 ? -14.112 -0.333 -1.697 1.00 87.25 116 TYR A N 1
ATOM 904 C CA . TYR A 1 116 ? -13.825 -0.709 -3.070 1.00 87.25 116 TYR A CA 1
ATOM 905 C C . TYR A 1 116 ? -14.690 0.076 -4.059 1.00 87.25 116 TYR A C 1
ATOM 907 O O . TYR A 1 116 ? -15.915 -0.047 -4.066 1.00 87.25 116 TYR A O 1
ATOM 915 N N . ILE A 1 117 ? -14.046 0.840 -4.944 1.00 86.94 117 ILE A N 1
ATOM 916 C CA . ILE A 1 117 ? -14.731 1.596 -5.998 1.00 86.94 117 ILE A CA 1
ATOM 917 C C . ILE A 1 117 ? -14.656 0.814 -7.312 1.00 86.94 117 ILE A C 1
ATOM 919 O O . ILE A 1 117 ? -13.614 0.740 -7.972 1.00 86.94 117 ILE A O 1
ATOM 923 N N . HIS A 1 118 ? -15.790 0.254 -7.722 1.00 87.31 118 HIS A N 1
ATOM 924 C CA . HIS A 1 118 ? -15.948 -0.423 -8.997 1.00 87.31 118 HIS A CA 1
ATOM 925 C C . HIS A 1 118 ? -16.121 0.596 -10.130 1.00 87.31 118 HIS A C 1
ATOM 927 O O . HIS A 1 118 ? -17.106 1.332 -10.205 1.00 87.31 118 HIS A O 1
ATOM 933 N N . THR A 1 119 ? -15.146 0.620 -11.037 1.00 85.88 119 THR A N 1
ATOM 934 C CA . THR A 1 119 ? -15.209 1.368 -12.297 1.00 85.88 119 THR A CA 1
ATOM 935 C C . THR A 1 119 ? -14.914 0.401 -13.443 1.00 85.88 119 THR A C 1
ATOM 937 O O . THR A 1 119 ? -13.862 -0.243 -13.403 1.00 85.88 119 THR A O 1
ATOM 940 N N . PRO A 1 120 ? -15.787 0.286 -14.458 1.00 89.75 120 PRO A N 1
ATOM 941 C CA . PRO A 1 120 ? -15.568 -0.625 -15.574 1.00 89.75 120 PRO A CA 1
ATOM 942 C C . PRO A 1 120 ? -14.405 -0.151 -16.458 1.00 89.75 120 PRO A C 1
ATOM 944 O O . PRO A 1 120 ? -14.238 1.044 -16.708 1.00 89.75 120 PRO A O 1
ATOM 947 N N . VAL A 1 121 ? -13.624 -1.093 -16.998 1.00 90.12 121 VAL A N 1
ATOM 948 C CA . VAL A 1 121 ? -12.453 -0.820 -17.859 1.00 90.12 121 VAL A CA 1
ATOM 949 C C . VAL A 1 121 ? -12.686 0.206 -18.983 1.00 90.12 121 VAL A C 1
ATOM 951 O O . VAL A 1 121 ? -11.858 1.113 -19.102 1.00 90.12 121 VAL A O 1
ATOM 954 N N . PRO A 1 122 ? -13.767 0.154 -19.792 1.00 91.38 122 PRO A N 1
ATOM 955 C CA . PRO A 1 122 ? -13.977 1.152 -20.848 1.00 91.38 122 PRO A CA 1
ATOM 956 C C . PRO A 1 122 ? -14.133 2.575 -20.296 1.00 91.38 122 PRO A C 1
ATOM 958 O O . PRO A 1 122 ? -13.656 3.541 -20.894 1.00 91.38 122 PRO A O 1
ATOM 961 N N . GLU A 1 123 ? -14.750 2.718 -19.122 1.00 90.38 123 GLU A N 1
ATOM 962 C CA . GLU A 1 123 ? -14.888 4.014 -18.469 1.00 90.38 123 GLU A CA 1
ATOM 963 C C . GLU A 1 123 ? -13.528 4.532 -17.987 1.00 90.38 123 GLU A C 1
ATOM 965 O O . GLU A 1 123 ? -13.205 5.697 -18.227 1.00 90.38 123 GLU A O 1
ATOM 970 N N . ILE A 1 124 ? -12.688 3.664 -17.412 1.00 87.69 124 ILE A N 1
ATOM 971 C CA . ILE A 1 124 ? -11.316 4.007 -17.000 1.00 87.69 124 ILE A CA 1
ATOM 972 C C . ILE A 1 124 ? -10.509 4.524 -18.190 1.00 87.69 124 ILE A C 1
ATOM 974 O O . ILE A 1 124 ? -9.847 5.553 -18.083 1.00 87.69 124 ILE A O 1
ATOM 978 N N . GLN A 1 125 ? -10.595 3.859 -19.342 1.00 88.44 125 GLN A N 1
ATOM 979 C CA . GLN A 1 125 ? -9.882 4.288 -20.545 1.00 88.44 125 GLN A CA 1
ATOM 980 C C . GLN A 1 125 ? -10.324 5.672 -21.010 1.00 88.44 125 GLN A C 1
ATOM 982 O O . GLN A 1 125 ? -9.484 6.521 -21.307 1.00 88.44 125 GLN A O 1
ATOM 987 N N . SER A 1 126 ? -11.633 5.930 -21.011 1.00 90.25 126 SER A N 1
ATOM 988 C CA . SER A 1 126 ? -12.158 7.252 -21.353 1.00 90.25 126 SER A CA 1
ATOM 989 C C . SER A 1 126 ? -11.681 8.333 -20.370 1.00 90.25 126 SER A C 1
ATOM 991 O O . SER A 1 126 ? -11.360 9.446 -20.785 1.00 90.25 126 SER A O 1
ATOM 993 N N . ARG A 1 127 ? -11.562 8.007 -19.073 1.00 89.31 127 ARG A N 1
ATOM 994 C CA . ARG A 1 127 ? -11.031 8.910 -18.038 1.00 89.31 127 ARG A CA 1
ATOM 995 C C . ARG A 1 127 ? -9.533 9.174 -18.232 1.00 89.31 127 ARG A C 1
ATOM 997 O O . ARG A 1 127 ? -9.117 10.327 -18.153 1.00 89.31 127 ARG A O 1
ATOM 1004 N N . ILE A 1 128 ? -8.740 8.151 -18.561 1.00 89.38 128 ILE A N 1
ATOM 1005 C CA . ILE A 1 128 ? -7.304 8.291 -18.872 1.00 89.38 128 ILE A CA 1
ATOM 1006 C C . ILE A 1 128 ? -7.102 9.180 -20.106 1.00 89.38 128 ILE A C 1
ATOM 1008 O O . ILE A 1 128 ? -6.263 10.081 -20.090 1.00 89.38 128 ILE A O 1
ATOM 1012 N N . GLN A 1 129 ? -7.910 8.986 -21.153 1.00 89.00 129 GLN A N 1
ATOM 1013 C CA . GLN A 1 129 ? -7.859 9.822 -22.354 1.00 89.00 129 GLN A CA 1
ATOM 1014 C C . GLN A 1 129 ? -8.197 11.286 -22.046 1.00 89.00 129 GLN A C 1
ATOM 1016 O O . GLN A 1 129 ? -7.486 12.181 -22.498 1.00 89.00 129 GLN A O 1
ATOM 1021 N N . LYS A 1 130 ? -9.227 11.536 -21.224 1.00 91.00 130 LYS A N 1
ATOM 1022 C CA . LYS A 1 130 ? -9.594 12.891 -20.770 1.00 91.00 130 LYS A CA 1
ATOM 1023 C C . LYS A 1 130 ? -8.494 13.563 -19.943 1.00 91.00 130 LYS A C 1
ATOM 1025 O O . LYS A 1 130 ? -8.346 14.777 -20.024 1.00 91.00 130 LYS A O 1
ATOM 1030 N N . LYS A 1 131 ? -7.726 12.794 -19.161 1.00 88.00 131 LYS A N 1
ATOM 1031 C CA . LYS A 1 131 ? -6.636 13.312 -18.318 1.00 88.00 131 LYS A CA 1
ATOM 1032 C C . LYS A 1 131 ? -5.436 13.814 -19.133 1.00 88.00 131 LYS A C 1
ATOM 1034 O O . LYS A 1 131 ? -4.719 14.692 -18.668 1.00 88.00 131 LYS A O 1
ATOM 1039 N N . GLY A 1 132 ? -5.218 13.293 -20.343 1.00 86.69 132 GLY A N 1
ATOM 1040 C CA . GLY A 1 132 ? -4.263 13.879 -21.292 1.00 86.69 132 GLY A CA 1
ATOM 1041 C C . GLY A 1 132 ? -2.778 13.587 -21.038 1.00 86.69 132 GLY A C 1
ATOM 1042 O O . GLY A 1 132 ? -1.937 14.165 -21.720 1.00 86.69 132 GLY A O 1
ATOM 1043 N N . ASN A 1 133 ? -2.418 12.718 -20.084 1.00 87.88 133 ASN A N 1
ATOM 1044 C CA . ASN A 1 133 ? -1.011 12.408 -19.803 1.00 87.88 133 ASN A CA 1
ATOM 1045 C C . ASN A 1 133 ? -0.445 11.411 -20.844 1.00 87.88 133 ASN A C 1
ATOM 1047 O O . ASN A 1 133 ? -0.930 10.276 -20.911 1.00 87.88 133 ASN A O 1
ATOM 1051 N N . PRO A 1 134 ? 0.603 11.770 -21.616 1.00 90.19 134 PRO A N 1
ATOM 1052 C CA . PRO A 1 134 ? 1.134 10.925 -22.690 1.00 90.19 134 PRO A CA 1
ATOM 1053 C C . PRO A 1 134 ? 1.721 9.592 -22.206 1.00 90.19 134 PRO A C 1
ATOM 1055 O O . PRO A 1 134 ? 1.747 8.625 -22.968 1.00 90.19 134 PRO A O 1
ATOM 1058 N N . HIS A 1 135 ? 2.190 9.514 -20.958 1.00 87.19 135 HIS A N 1
ATOM 1059 C CA . HIS A 1 135 ? 2.730 8.272 -20.399 1.00 87.19 135 HIS A CA 1
ATOM 1060 C C . HIS A 1 135 ? 1.617 7.316 -19.945 1.00 87.19 135 HIS A C 1
ATOM 1062 O O . HIS A 1 135 ? 1.722 6.112 -20.162 1.00 87.19 135 HIS A O 1
ATOM 1068 N N . GLU A 1 136 ? 0.521 7.842 -19.390 1.00 84.31 136 GLU A N 1
ATOM 1069 C CA . GLU A 1 136 ? -0.624 7.038 -18.926 1.00 84.31 136 GLU A CA 1
ATOM 1070 C C . GLU A 1 136 ? -1.494 6.536 -20.087 1.00 84.31 136 GLU A C 1
ATOM 1072 O O . GLU A 1 136 ? -2.088 5.464 -20.006 1.00 84.31 136 GLU A O 1
ATOM 1077 N N . MET A 1 137 ? -1.533 7.263 -21.207 1.00 87.00 137 MET A N 1
ATOM 1078 C CA . MET A 1 137 ? -2.266 6.842 -22.408 1.00 87.00 137 MET A CA 1
ATOM 1079 C C . MET A 1 137 ? -1.731 5.550 -23.040 1.00 87.00 137 MET A C 1
ATOM 1081 O O . MET A 1 137 ? -2.452 4.899 -23.793 1.00 87.00 137 MET A O 1
ATOM 1085 N N . LYS A 1 138 ? -0.489 5.158 -22.735 1.00 90.25 138 LYS A N 1
ATOM 1086 C CA . LYS A 1 138 ? 0.136 3.932 -23.257 1.00 90.25 138 LYS A CA 1
ATOM 1087 C C . LYS A 1 138 ? -0.330 2.659 -22.541 1.00 90.25 138 LYS A C 1
ATOM 1089 O O . LYS A 1 138 ? 0.114 1.572 -22.898 1.00 90.25 138 LYS A O 1
ATOM 1094 N N . ILE A 1 139 ? -1.195 2.773 -21.531 1.00 89.31 139 ILE A N 1
ATOM 1095 C CA . ILE A 1 139 ? -1.678 1.629 -20.756 1.00 89.31 139 ILE A CA 1
ATOM 1096 C C . ILE A 1 139 ? -2.622 0.761 -21.600 1.00 89.31 139 ILE A C 1
ATOM 1098 O O . ILE A 1 139 ? -3.647 1.219 -22.108 1.00 89.31 139 ILE A O 1
ATOM 1102 N N . THR A 1 140 ? -2.300 -0.527 -21.698 1.00 91.25 140 THR A N 1
ATOM 1103 C CA . THR A 1 140 ? -3.074 -1.506 -22.468 1.00 91.25 140 THR A CA 1
ATOM 1104 C C . THR A 1 140 ? -4.426 -1.826 -21.799 1.00 91.25 140 THR A C 1
ATOM 1106 O O . THR A 1 140 ? -4.458 -2.062 -20.589 1.00 91.25 140 THR A O 1
ATOM 1109 N N . PRO A 1 141 ? -5.546 -1.937 -22.552 1.00 91.56 141 PRO A N 1
ATOM 1110 C CA . PRO A 1 141 ? -6.835 -2.411 -22.023 1.00 91.56 141 PRO A CA 1
ATOM 1111 C C . PRO A 1 141 ? -6.742 -3.744 -21.282 1.00 91.56 141 PRO A C 1
ATOM 1113 O O . P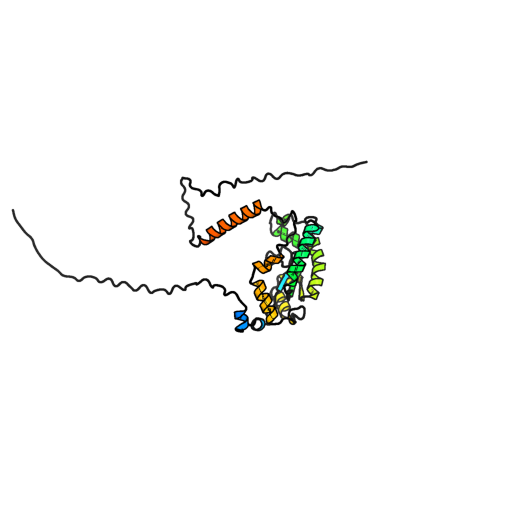RO A 1 141 ? -7.369 -3.918 -20.241 1.00 91.56 141 PRO A O 1
ATOM 1116 N N . ALA A 1 142 ? -5.964 -4.678 -21.834 1.00 93.69 142 ALA A N 1
ATOM 1117 C CA . ALA A 1 142 ? -5.790 -6.017 -21.284 1.00 93.69 142 ALA A CA 1
ATOM 1118 C C . ALA A 1 142 ? -5.208 -5.969 -19.863 1.00 93.69 142 ALA A C 1
ATOM 1120 O O . ALA A 1 142 ? -5.700 -6.656 -18.976 1.00 93.69 142 ALA A O 1
ATOM 1121 N N . TYR A 1 143 ? -4.252 -5.071 -19.614 1.00 91.94 143 TYR A N 1
ATOM 1122 C CA . TYR A 1 143 ? -3.667 -4.890 -18.287 1.00 91.94 143 TYR A CA 1
ATOM 1123 C C . TYR A 1 143 ? -4.705 -4.412 -17.262 1.00 91.94 143 TYR A C 1
ATOM 1125 O O . TYR A 1 143 ? -4.755 -4.914 -16.143 1.00 91.94 143 TYR A O 1
ATOM 1133 N N . LEU A 1 144 ? -5.591 -3.488 -17.650 1.00 90.38 144 LEU A N 1
ATOM 1134 C CA . LEU A 1 144 ? -6.677 -3.023 -16.779 1.00 90.38 144 LEU A CA 1
ATOM 1135 C C . LEU A 1 144 ? -7.690 -4.137 -16.471 1.00 90.38 144 LEU A C 1
ATOM 1137 O O . LEU A 1 144 ? -8.189 -4.214 -15.349 1.00 90.38 144 LEU A O 1
ATOM 1141 N N . GLN A 1 145 ? -7.968 -5.013 -17.441 1.00 92.06 145 GLN A N 1
ATOM 1142 C CA . GLN A 1 145 ? -8.807 -6.196 -17.221 1.00 92.06 145 GLN A CA 1
ATOM 1143 C C . GLN A 1 145 ? -8.135 -7.198 -16.278 1.00 92.06 145 GLN A C 1
ATOM 1145 O O . GLN A 1 145 ? -8.801 -7.770 -15.417 1.00 92.06 145 GLN A O 1
ATOM 1150 N N . ASP A 1 146 ? -6.820 -7.391 -16.391 1.00 91.94 146 ASP A N 1
ATOM 1151 C CA . ASP A 1 146 ? -6.072 -8.261 -15.483 1.00 91.94 146 ASP A CA 1
ATOM 1152 C C . ASP A 1 146 ? -6.075 -7.741 -14.046 1.00 91.94 146 ASP A C 1
ATOM 1154 O O . ASP A 1 146 ? -6.246 -8.538 -13.124 1.00 91.94 146 ASP A O 1
ATOM 1158 N N . ILE A 1 147 ? -5.987 -6.420 -13.849 1.00 89.81 147 ILE A N 1
ATOM 1159 C CA . ILE A 1 147 ? -6.160 -5.790 -12.531 1.00 89.81 147 ILE A CA 1
ATOM 1160 C C . ILE A 1 147 ? -7.554 -6.097 -11.976 1.00 89.81 147 ILE A C 1
ATOM 1162 O O . ILE A 1 147 ? -7.687 -6.508 -10.825 1.00 89.81 147 ILE A O 1
ATOM 1166 N N . GLU A 1 148 ? -8.607 -5.932 -12.781 1.00 87.81 148 GLU A N 1
ATOM 1167 C CA . GLU A 1 148 ? -9.975 -6.242 -12.352 1.00 87.81 148 GLU A CA 1
ATOM 1168 C C . GLU A 1 148 ? -10.148 -7.730 -12.010 1.00 87.81 148 GLU A C 1
ATOM 1170 O O . GLU A 1 148 ? -10.822 -8.079 -11.041 1.00 87.81 148 GLU A O 1
ATOM 1175 N N . ASN A 1 149 ? -9.500 -8.619 -12.763 1.00 90.56 149 ASN A N 1
ATOM 1176 C CA . ASN A 1 149 ? -9.521 -10.050 -12.489 1.00 90.56 149 ASN A CA 1
ATOM 1177 C C . ASN A 1 149 ? -8.752 -10.414 -11.213 1.00 90.56 149 ASN A C 1
ATOM 1179 O O . ASN A 1 149 ? -9.245 -11.232 -10.442 1.00 90.56 149 ASN A O 1
ATOM 1183 N N . ALA A 1 150 ? -7.596 -9.798 -10.955 1.00 88.88 150 ALA A N 1
ATOM 1184 C CA . ALA A 1 150 ? -6.843 -9.991 -9.714 1.00 88.88 150 ALA A CA 1
ATOM 1185 C C . ALA A 1 150 ? -7.629 -9.480 -8.488 1.00 88.88 150 ALA A C 1
ATOM 1187 O O . ALA A 1 150 ? -7.665 -10.131 -7.443 1.00 88.88 150 ALA A O 1
ATOM 1188 N N . LYS A 1 151 ? -8.377 -8.375 -8.636 1.00 86.88 151 LYS A N 1
ATOM 1189 C CA . LYS A 1 151 ? -9.264 -7.851 -7.580 1.00 86.88 151 LYS A CA 1
ATOM 1190 C C . LYS A 1 151 ? -10.348 -8.843 -7.161 1.00 86.88 151 LYS A C 1
ATOM 1192 O O . LYS A 1 151 ? -10.697 -8.894 -5.985 1.00 86.88 151 LYS A O 1
ATOM 1197 N N . LYS A 1 152 ? -10.847 -9.679 -8.076 1.00 87.44 152 LYS A N 1
ATOM 1198 C CA . LYS A 1 152 ? -11.837 -10.721 -7.741 1.00 87.44 152 LYS A CA 1
ATOM 1199 C C . LYS A 1 152 ? -11.293 -11.755 -6.751 1.00 87.44 152 LYS A C 1
ATOM 1201 O O . LYS A 1 152 ? -12.075 -12.285 -5.973 1.00 87.44 152 LYS A O 1
ATOM 1206 N N . THR A 1 153 ? -9.986 -12.017 -6.758 1.00 88.25 153 THR A N 1
ATOM 1207 C CA . THR A 1 153 ? -9.321 -12.915 -5.797 1.00 88.25 153 THR A CA 1
ATOM 1208 C C . THR A 1 153 ? -9.080 -12.226 -4.453 1.00 88.25 153 THR A C 1
ATOM 1210 O O . THR A 1 153 ? -9.207 -12.844 -3.401 1.00 88.25 153 THR A O 1
ATOM 1213 N N . PHE A 1 154 ? -8.771 -10.931 -4.490 1.00 86.62 154 PHE A N 1
ATOM 1214 C CA . PHE A 1 154 ? -8.452 -10.119 -3.319 1.00 86.62 154 PHE A CA 1
ATOM 1215 C C . PHE A 1 154 ? -9.659 -9.828 -2.413 1.00 86.62 154 PHE A C 1
ATOM 1217 O O . PHE A 1 154 ? -9.563 -9.904 -1.188 1.00 86.62 154 PHE A O 1
ATOM 1224 N N . LEU A 1 155 ? -10.813 -9.501 -3.005 1.00 87.62 155 LEU A N 1
ATOM 1225 C CA . LEU A 1 155 ? -12.006 -9.106 -2.248 1.00 87.62 155 LEU A CA 1
ATOM 1226 C C . LEU A 1 155 ? -12.498 -10.197 -1.272 1.00 87.62 155 LEU A C 1
ATOM 1228 O O . LEU A 1 155 ? -12.819 -9.850 -0.135 1.00 87.62 155 LEU A O 1
ATOM 1232 N N . PRO A 1 156 ? -12.529 -11.496 -1.641 1.00 90.88 156 PRO A N 1
ATOM 1233 C CA . PRO A 1 156 ? -12.822 -12.576 -0.701 1.00 90.88 156 PRO A CA 1
ATOM 1234 C C . PRO A 1 156 ? -11.852 -12.638 0.482 1.00 90.88 156 PRO A C 1
ATOM 1236 O O . PRO A 1 156 ? -12.312 -12.702 1.619 1.00 90.88 156 PRO A O 1
ATOM 1239 N N . GLU A 1 157 ? -10.539 -12.550 0.235 1.00 88.56 157 GLU A N 1
ATOM 1240 C CA . GLU A 1 157 ? -9.519 -12.594 1.296 1.00 88.56 157 GLU A CA 1
ATOM 1241 C C . GLU A 1 157 ? -9.722 -11.455 2.306 1.00 88.56 157 GLU A C 1
ATOM 1243 O O . GLU A 1 157 ? -9.622 -11.645 3.521 1.00 88.56 157 GLU A O 1
ATOM 1248 N N . MET A 1 158 ? -10.062 -10.264 1.809 1.00 87.19 158 MET A N 1
ATOM 1249 C CA . MET A 1 158 ? -10.340 -9.120 2.670 1.00 87.19 158 MET A CA 1
ATOM 1250 C C . MET A 1 158 ? -11.680 -9.203 3.377 1.00 87.19 158 MET A C 1
ATOM 1252 O O . MET A 1 158 ? -11.781 -8.740 4.505 1.00 87.19 158 MET A O 1
ATOM 1256 N N . ASN A 1 159 ? -12.695 -9.816 2.777 1.00 89.44 159 ASN A N 1
ATOM 1257 C CA . ASN A 1 159 ? -14.003 -9.962 3.411 1.00 89.44 159 ASN A CA 1
ATOM 1258 C C . ASN A 1 159 ? -13.988 -10.927 4.614 1.00 89.44 159 ASN A C 1
ATOM 1260 O O . ASN A 1 159 ? -14.858 -10.837 5.489 1.00 89.44 159 ASN A O 1
ATOM 1264 N N . GLU A 1 160 ? -13.013 -11.840 4.671 1.00 89.50 160 GLU A N 1
ATOM 1265 C CA . GLU A 1 160 ? -12.769 -12.697 5.840 1.00 89.50 160 GLU A CA 1
ATOM 1266 C C . GLU A 1 160 ? -12.218 -11.898 7.029 1.00 89.50 160 GLU A C 1
ATOM 1268 O O . GLU A 1 160 ? -12.620 -12.116 8.174 1.00 89.50 160 GLU A O 1
ATOM 1273 N N . LYS A 1 161 ? -11.298 -10.964 6.758 1.00 87.44 161 LYS A N 1
ATOM 1274 C CA . LYS A 1 161 ? -10.545 -10.221 7.782 1.00 87.44 161 LYS A CA 1
ATOM 1275 C C . LYS A 1 161 ? -11.200 -8.889 8.160 1.00 87.44 161 LYS A C 1
ATOM 1277 O O . LYS A 1 161 ? -11.122 -8.488 9.319 1.00 87.44 161 LYS A O 1
ATOM 1282 N N . CYS A 1 162 ? -11.840 -8.224 7.204 1.00 87.06 162 CYS A N 1
ATOM 1283 C CA . CYS A 1 162 ? -12.291 -6.835 7.262 1.00 87.06 162 CYS A CA 1
ATOM 1284 C C . CYS A 1 162 ? -13.725 -6.691 6.728 1.00 87.06 162 CYS A C 1
ATOM 1286 O O . CYS A 1 162 ? -14.294 -7.603 6.118 1.00 87.06 162 CYS A O 1
ATOM 1288 N N . GLU A 1 163 ? -14.317 -5.516 6.931 1.00 89.69 163 GLU A N 1
ATOM 1289 C CA . GLU A 1 163 ? -15.595 -5.156 6.316 1.00 89.69 163 GLU A CA 1
ATOM 1290 C C . GLU A 1 163 ? -15.353 -4.462 4.981 1.00 89.69 163 GLU A C 1
ATOM 1292 O O . GLU A 1 163 ? -14.601 -3.495 4.900 1.00 89.69 163 GLU A O 1
ATOM 1297 N N . VAL A 1 164 ? -15.962 -4.986 3.920 1.00 90.12 164 VAL A N 1
ATOM 1298 C CA . VAL A 1 164 ? -15.765 -4.489 2.558 1.00 90.12 164 VAL A CA 1
ATOM 1299 C C . VAL A 1 164 ? -17.025 -3.759 2.109 1.00 90.12 164 VAL A C 1
ATOM 1301 O O . VAL A 1 164 ? -18.106 -4.346 2.096 1.00 90.12 164 VAL A O 1
ATOM 1304 N N . LEU A 1 165 ? -16.874 -2.495 1.721 1.00 89.69 165 LEU A N 1
ATOM 1305 C CA . LEU A 1 165 ? -17.911 -1.688 1.081 1.00 89.69 165 LEU A CA 1
ATOM 1306 C C . LEU A 1 165 ? -17.631 -1.612 -0.412 1.00 89.69 165 LEU A C 1
ATOM 1308 O O . LEU A 1 165 ? -16.521 -1.277 -0.809 1.00 89.69 165 LEU A O 1
ATOM 1312 N N . GLN A 1 166 ? -18.627 -1.903 -1.241 1.00 90.69 166 GLN A N 1
ATOM 1313 C CA . GLN A 1 166 ? -18.498 -1.829 -2.691 1.00 90.69 166 GLN A CA 1
ATOM 1314 C C . GLN A 1 166 ? -19.376 -0.702 -3.231 1.00 90.69 166 GLN A C 1
ATOM 1316 O O . GLN A 1 166 ? -20.592 -0.745 -3.077 1.00 90.69 166 GLN A O 1
ATOM 1321 N N . TYR A 1 167 ? -18.760 0.258 -3.918 1.00 90.25 167 TYR A N 1
ATOM 1322 C CA . TYR A 1 167 ? -19.447 1.380 -4.558 1.00 90.25 167 TYR A CA 1
ATOM 1323 C C . TYR A 1 167 ? -19.230 1.371 -6.063 1.00 90.25 167 TYR A C 1
ATOM 1325 O O . TYR A 1 167 ? -18.160 0.998 -6.548 1.00 90.25 167 TYR A O 1
ATOM 1333 N N . SER A 1 168 ? -20.223 1.828 -6.820 1.00 89.38 168 SER A N 1
ATOM 1334 C CA . SER A 1 168 ? -20.014 2.202 -8.219 1.00 89.38 168 SER A CA 1
ATOM 1335 C C . SER A 1 168 ? -19.355 3.580 -8.333 1.00 89.38 168 SER A C 1
ATOM 1337 O O . SER A 1 168 ? -19.410 4.400 -7.418 1.00 89.38 168 SER A O 1
ATOM 1339 N N . ALA A 1 169 ? -18.763 3.873 -9.491 1.00 84.06 169 ALA A N 1
ATOM 1340 C CA . ALA A 1 169 ? -18.075 5.142 -9.724 1.00 84.06 169 ALA A CA 1
ATOM 1341 C C . ALA A 1 169 ? -18.959 6.395 -9.550 1.00 84.06 169 ALA A C 1
ATOM 1343 O O . ALA A 1 169 ? -18.421 7.457 -9.269 1.00 84.06 169 ALA A O 1
ATOM 1344 N N . LYS A 1 170 ? -20.285 6.275 -9.714 1.00 85.38 170 LYS A N 1
ATOM 1345 C CA . LYS A 1 170 ? -21.243 7.373 -9.493 1.00 85.38 170 LYS A CA 1
ATOM 1346 C C . LYS A 1 170 ? -21.591 7.542 -8.020 1.00 85.38 170 LYS A C 1
ATOM 1348 O O . LYS A 1 170 ? -21.706 8.654 -7.536 1.00 85.38 170 LYS A O 1
ATOM 1353 N N . GLU A 1 171 ? -21.765 6.431 -7.313 1.00 85.19 171 GLU A N 1
ATOM 1354 C CA . GLU A 1 171 ? -22.079 6.449 -5.881 1.00 85.19 171 GLU A CA 1
ATOM 1355 C C . GLU A 1 171 ? -20.891 6.929 -5.055 1.00 85.19 171 GLU A C 1
ATOM 1357 O O . GLU A 1 171 ? -21.088 7.573 -4.038 1.00 85.19 171 GLU A O 1
ATOM 1362 N N . ALA A 1 172 ? -19.668 6.665 -5.517 1.00 79.69 172 ALA A N 1
ATOM 1363 C CA . ALA A 1 172 ? -18.454 7.145 -4.871 1.00 79.69 172 ALA A CA 1
ATOM 1364 C C . ALA A 1 172 ? -18.267 8.674 -4.953 1.00 79.69 172 ALA A C 1
ATOM 1366 O O . ALA A 1 172 ? -17.447 9.212 -4.214 1.00 79.69 172 ALA A O 1
ATOM 1367 N N . GLU A 1 173 ? -18.979 9.378 -5.843 1.00 83.19 173 GLU A N 1
ATOM 1368 C CA . GLU A 1 173 ? -18.972 10.851 -5.871 1.00 83.19 173 GLU A CA 1
ATOM 1369 C C . GLU A 1 173 ? -19.784 11.438 -4.707 1.00 83.19 173 GLU A C 1
ATOM 1371 O O . GLU A 1 173 ? -19.486 12.537 -4.234 1.00 83.19 173 GLU A O 1
ATOM 1376 N N . ASP A 1 174 ? -20.780 10.697 -4.218 1.00 88.06 174 ASP A N 1
ATOM 1377 C CA . ASP A 1 174 ? -21.623 11.110 -3.106 1.00 88.06 174 ASP A CA 1
ATOM 1378 C C . ASP A 1 174 ? -20.941 10.797 -1.768 1.00 88.06 174 ASP A C 1
ATOM 1380 O O . ASP A 1 174 ? -20.968 9.677 -1.255 1.00 88.06 174 ASP A O 1
ATOM 1384 N N . THR A 1 175 ? -20.286 11.813 -1.206 1.00 86.00 175 THR A N 1
ATOM 1385 C CA . THR A 1 175 ? -19.554 11.679 0.060 1.00 86.00 175 THR A CA 1
ATOM 1386 C C . THR A 1 175 ? -20.496 11.454 1.241 1.00 86.00 175 THR A C 1
ATOM 1388 O O . THR A 1 175 ? -20.120 10.746 2.173 1.00 86.00 175 THR A O 1
ATOM 1391 N N . GLU A 1 176 ? -21.707 12.019 1.208 1.00 90.69 176 GLU A N 1
ATOM 1392 C CA . GLU A 1 176 ? -22.676 11.900 2.306 1.00 90.69 176 GLU A CA 1
ATOM 1393 C C . GLU A 1 176 ? -23.105 10.443 2.460 1.00 90.69 176 GLU A C 1
ATOM 1395 O O . GLU A 1 176 ? -22.960 9.869 3.538 1.00 90.69 176 GLU A O 1
ATOM 1400 N N . LYS A 1 177 ? -23.473 9.802 1.345 1.00 90.69 177 LYS A N 1
ATOM 1401 C CA . LYS A 1 177 ? -23.809 8.375 1.313 1.00 90.69 177 LYS A CA 1
ATOM 1402 C C . LYS A 1 177 ? -22.682 7.488 1.855 1.00 90.69 177 LYS A C 1
ATOM 1404 O O . LYS A 1 177 ? -22.933 6.592 2.656 1.00 90.69 177 LYS A O 1
ATOM 1409 N N . VAL A 1 178 ? -21.436 7.733 1.438 1.00 89.25 178 VAL A N 1
ATOM 1410 C CA . VAL A 1 178 ? -20.284 6.926 1.883 1.00 89.25 178 VAL A CA 1
ATOM 1411 C C . VAL A 1 178 ? -20.057 7.070 3.389 1.00 89.25 178 VAL A C 1
ATOM 1413 O O . VAL A 1 178 ? -19.781 6.077 4.061 1.00 89.25 178 VAL A O 1
ATOM 1416 N N . VAL A 1 179 ? -20.181 8.286 3.929 1.00 89.62 179 VAL A N 1
ATOM 1417 C CA . VAL A 1 179 ? -20.031 8.541 5.369 1.00 89.62 179 VAL A CA 1
ATOM 1418 C C . VAL A 1 179 ? -21.164 7.887 6.160 1.00 89.62 179 VAL A C 1
ATOM 1420 O O . VAL A 1 179 ? -20.884 7.228 7.160 1.00 89.62 179 VAL A O 1
ATOM 1423 N N . GLU A 1 180 ? -22.408 7.989 5.688 1.00 90.81 180 GLU A N 1
ATOM 1424 C CA . GLU A 1 180 ? -23.558 7.322 6.307 1.00 90.81 180 GLU A CA 1
ATOM 1425 C C . GLU A 1 180 ? -23.337 5.807 6.394 1.00 90.81 180 GLU A C 1
ATOM 1427 O O . GLU A 1 180 ? -23.381 5.230 7.484 1.00 90.81 180 GLU A O 1
ATOM 1432 N N . ASP A 1 181 ? -23.005 5.160 5.274 1.00 90.50 181 ASP A N 1
ATOM 1433 C CA . ASP A 1 181 ? -22.742 3.719 5.225 1.00 90.50 181 ASP A CA 1
ATOM 1434 C C . ASP A 1 181 ? -21.598 3.315 6.183 1.00 90.50 181 ASP A C 1
ATOM 1436 O O . ASP A 1 181 ? -21.653 2.268 6.834 1.00 90.50 181 ASP A O 1
ATOM 1440 N N . MET A 1 182 ? -20.576 4.164 6.345 1.00 88.44 182 MET A N 1
ATOM 1441 C CA . MET A 1 182 ? -19.460 3.936 7.274 1.00 88.44 182 MET A CA 1
ATOM 1442 C C . MET A 1 182 ? -19.838 4.069 8.756 1.00 88.44 182 MET A C 1
ATOM 1444 O O . MET A 1 182 ? -19.250 3.381 9.606 1.00 88.44 182 MET A O 1
ATOM 1448 N N . GLU A 1 183 ? -20.783 4.948 9.081 1.00 87.19 183 GLU A N 1
ATOM 1449 C CA . GLU A 1 183 ? -21.309 5.117 10.437 1.00 87.19 183 GLU A CA 1
ATOM 1450 C C . GLU A 1 183 ? -22.227 3.953 10.825 1.00 87.19 183 GLU A C 1
ATOM 1452 O O . GLU A 1 183 ? -22.109 3.421 11.931 1.00 87.19 183 GLU A O 1
ATOM 1457 N N . TYR A 1 184 ? -23.076 3.487 9.902 1.00 89.38 184 TYR A N 1
ATOM 1458 C CA . TYR A 1 184 ? -23.971 2.352 10.153 1.00 89.38 184 TYR A CA 1
ATOM 1459 C C . TYR A 1 184 ? -23.237 1.007 10.276 1.00 89.38 184 TYR A C 1
ATOM 1461 O O . TYR A 1 184 ? -23.749 0.076 10.911 1.00 89.38 184 TYR A O 1
ATOM 1469 N N . LEU A 1 185 ? -22.036 0.886 9.701 1.00 86.62 185 LEU A N 1
ATOM 1470 C CA . LEU A 1 185 ? -21.231 -0.330 9.774 1.00 86.62 185 LEU A CA 1
ATOM 1471 C C . LEU A 1 185 ? -20.698 -0.616 11.184 1.00 86.62 185 LEU A C 1
ATOM 1473 O O . LEU A 1 185 ? -19.905 0.139 11.763 1.00 86.62 185 LEU A O 1
ATOM 1477 N N . LYS A 1 186 ? -21.073 -1.792 11.693 1.00 84.38 186 LYS A N 1
ATOM 1478 C CA . LYS A 1 186 ? -20.576 -2.349 12.953 1.00 84.38 186 LYS A CA 1
ATOM 1479 C C . LYS A 1 186 ? -19.417 -3.306 12.696 1.00 84.38 186 LYS A C 1
ATOM 1481 O O . LYS A 1 186 ? -19.674 -4.483 12.456 1.00 84.38 186 LYS A O 1
ATOM 1486 N N . CYS A 1 187 ? -18.198 -2.797 12.879 1.00 81.38 187 CYS A N 1
ATOM 1487 C CA . CYS A 1 187 ? -16.923 -3.506 12.749 1.00 81.38 187 CYS A CA 1
ATOM 1488 C C . CYS A 1 187 ? -16.792 -4.695 13.719 1.00 81.38 187 CYS A C 1
ATOM 1490 O O . CYS A 1 187 ? -16.166 -4.576 14.773 1.00 81.38 187 CYS A O 1
ATOM 1492 N N . ASN A 1 188 ? -17.373 -5.845 13.371 1.00 81.19 188 ASN A N 1
ATOM 1493 C CA . ASN A 1 188 ? -17.321 -7.061 14.200 1.00 81.19 188 ASN A CA 1
ATOM 1494 C C . ASN A 1 188 ? -16.262 -8.066 13.725 1.00 81.19 188 ASN A C 1
ATOM 1496 O O . ASN A 1 188 ? -15.974 -9.049 14.413 1.00 81.19 188 ASN A O 1
ATOM 1500 N N . LYS A 1 189 ? -15.708 -7.847 12.531 1.00 85.12 189 LYS A N 1
ATOM 1501 C CA . LYS A 1 189 ? -14.709 -8.723 11.917 1.00 85.12 189 LYS A CA 1
ATOM 1502 C C . LYS A 1 189 ? -13.286 -8.338 12.321 1.00 85.12 189 LYS A C 1
ATOM 1504 O O . LYS A 1 189 ? -12.995 -7.200 12.683 1.00 85.12 189 LYS A O 1
ATOM 1509 N N . GLY A 1 190 ? -12.390 -9.312 12.198 1.00 82.12 190 GLY A N 1
ATOM 1510 C CA . GLY A 1 190 ? -10.953 -9.092 12.289 1.00 82.12 190 GLY A CA 1
ATOM 1511 C C . GLY A 1 190 ? -10.353 -9.205 13.694 1.00 82.12 190 GLY A C 1
ATOM 1512 O O . GLY A 1 190 ? -11.041 -9.449 14.689 1.00 82.12 190 GLY A O 1
ATOM 1513 N N . PRO A 1 191 ? -9.020 -9.070 13.789 1.00 86.31 191 PRO A N 1
ATOM 1514 C CA . PRO A 1 191 ? -8.278 -9.259 15.032 1.00 86.31 191 PRO A CA 1
ATOM 1515 C C . PRO A 1 191 ? -8.394 -8.080 16.011 1.00 86.31 191 PRO A C 1
ATOM 1517 O O . PRO A 1 191 ? -7.930 -8.217 17.142 1.00 86.31 191 PRO A O 1
ATOM 1520 N N . TRP A 1 192 ? -9.002 -6.955 15.612 1.00 85.69 192 TRP A N 1
ATOM 1521 C CA . TRP A 1 192 ? -9.096 -5.713 16.395 1.00 85.69 192 TRP A CA 1
ATOM 1522 C C . TRP A 1 192 ? -9.748 -5.896 17.763 1.00 85.69 192 TRP A C 1
ATOM 1524 O O . TRP A 1 192 ? -9.238 -5.390 18.759 1.00 85.69 192 TRP A O 1
ATOM 1534 N N . LEU A 1 193 ? -10.821 -6.686 17.835 1.00 84.38 193 LEU A N 1
ATOM 1535 C CA . LEU A 1 193 ? -11.555 -6.929 19.082 1.00 84.38 193 LEU A CA 1
ATOM 1536 C C . LEU A 1 193 ? -10.746 -7.715 20.124 1.00 84.38 193 LEU A C 1
ATOM 1538 O O . LEU A 1 193 ? -11.072 -7.686 21.305 1.00 84.38 193 LEU A O 1
ATOM 1542 N N . LYS A 1 194 ? -9.706 -8.440 19.695 1.00 86.88 194 LYS A N 1
ATOM 1543 C CA . LYS A 1 194 ? -8.876 -9.285 20.566 1.00 86.88 194 LYS A CA 1
ATOM 1544 C C . LYS A 1 194 ? -7.642 -8.554 21.110 1.00 86.88 194 LYS A C 1
ATOM 1546 O O . LYS A 1 194 ? -6.827 -9.184 21.775 1.00 86.88 194 LYS A O 1
ATOM 1551 N N . GLN A 1 195 ? -7.453 -7.277 20.771 1.00 88.44 195 GLN A N 1
ATOM 1552 C CA . GLN A 1 195 ? -6.229 -6.543 21.092 1.00 88.44 195 GLN A CA 1
ATOM 1553 C C . GLN A 1 195 ? -6.271 -5.921 22.490 1.00 88.44 195 GLN A C 1
ATOM 1555 O O . GLN A 1 195 ? -7.223 -5.234 22.853 1.00 88.44 195 GLN A O 1
ATOM 1560 N N . ASP A 1 196 ? -5.180 -6.097 23.234 1.00 90.81 196 ASP A N 1
ATOM 1561 C CA . ASP A 1 196 ? -4.965 -5.476 24.541 1.0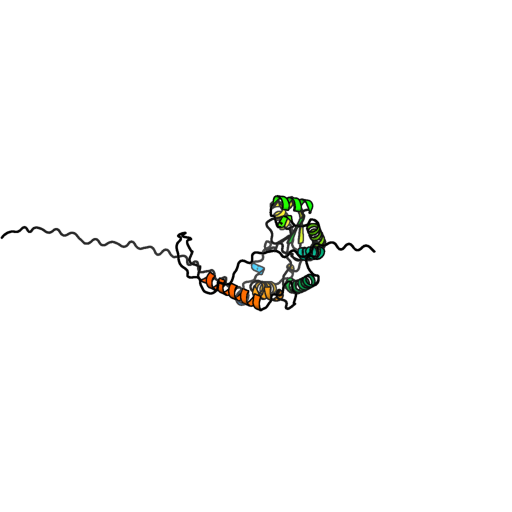0 90.81 196 ASP A CA 1
ATOM 1562 C C . ASP A 1 196 ? -4.148 -4.176 24.431 1.00 90.81 196 ASP A C 1
ATOM 1564 O O . ASP A 1 196 ? -3.409 -3.955 23.467 1.00 90.81 196 ASP A O 1
ATOM 1568 N N . ASP A 1 197 ? -4.172 -3.356 25.493 1.00 90.50 197 ASP A N 1
ATOM 1569 C CA . ASP A 1 197 ? -3.323 -2.155 25.648 1.00 90.50 197 ASP A CA 1
ATOM 1570 C C . ASP A 1 197 ? -1.836 -2.467 25.372 1.00 90.50 197 ASP A C 1
ATOM 1572 O O . ASP A 1 197 ? -1.114 -1.661 24.785 1.00 90.50 197 ASP A O 1
ATOM 1576 N N . ARG A 1 198 ? -1.377 -3.660 25.780 1.00 91.31 198 ARG A N 1
ATOM 1577 C CA . ARG A 1 198 ? 0.003 -4.126 25.577 1.00 91.31 198 ARG A CA 1
ATOM 1578 C C . ARG A 1 198 ? 0.321 -4.354 24.105 1.00 91.31 198 ARG A C 1
ATOM 1580 O O . ARG A 1 198 ? 1.395 -3.969 23.653 1.00 91.31 198 ARG A O 1
ATOM 1587 N N . THR A 1 199 ? -0.590 -4.967 23.355 1.00 91.75 199 THR A N 1
ATOM 1588 C CA . THR A 1 199 ? -0.362 -5.249 21.935 1.00 91.75 199 THR A CA 1
ATOM 1589 C C . THR A 1 199 ? -0.314 -3.955 21.133 1.00 91.75 199 THR A C 1
ATOM 1591 O O . THR A 1 199 ? 0.603 -3.757 20.339 1.00 91.75 199 THR A O 1
ATOM 1594 N N . PHE A 1 200 ? -1.214 -3.012 21.428 1.00 90.88 200 PHE A N 1
ATOM 1595 C CA . PHE A 1 200 ? -1.170 -1.678 20.827 1.00 90.88 200 PHE A CA 1
ATOM 1596 C C . PHE A 1 200 ? 0.081 -0.883 21.209 1.00 90.88 200 PHE A C 1
ATOM 1598 O O . PHE A 1 200 ? 0.597 -0.132 20.382 1.00 90.88 200 PHE A O 1
ATOM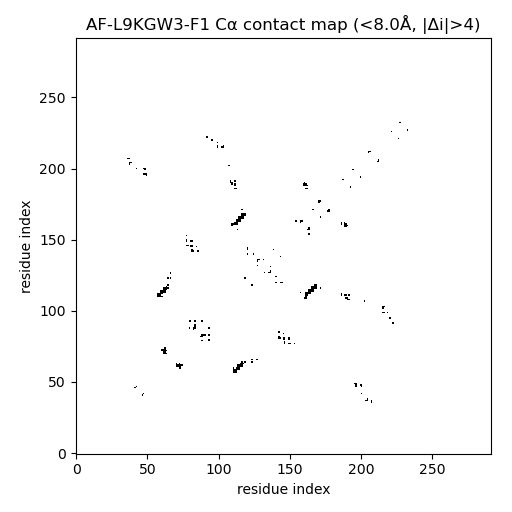 1605 N N . HIS A 1 201 ? 0.587 -1.042 22.436 1.00 91.06 201 HIS A N 1
ATOM 1606 C CA . HIS A 1 201 ? 1.857 -0.444 22.840 1.00 91.06 201 HIS A CA 1
ATOM 1607 C C . HIS A 1 201 ? 3.017 -0.940 21.962 1.00 91.06 201 HIS A C 1
ATOM 1609 O O . HIS A 1 201 ? 3.750 -0.116 21.415 1.00 91.06 201 HIS A O 1
ATOM 1615 N N . HIS A 1 202 ? 3.149 -2.258 21.769 1.00 91.25 202 HIS A N 1
ATOM 1616 C CA . HIS A 1 202 ? 4.195 -2.828 20.912 1.00 91.25 202 HIS A CA 1
ATOM 1617 C C . HIS A 1 202 ? 4.049 -2.389 19.452 1.00 91.25 202 HIS A C 1
ATOM 1619 O O . HIS A 1 202 ? 5.028 -1.958 18.849 1.00 91.25 202 HIS A O 1
ATOM 1625 N N . LEU A 1 203 ? 2.825 -2.410 18.914 1.00 91.06 203 LEU A N 1
ATOM 1626 C CA . LEU A 1 203 ? 2.553 -1.941 17.554 1.00 91.06 203 LEU A CA 1
ATOM 1627 C C . LEU A 1 203 ? 2.973 -0.473 17.374 1.00 91.06 203 LEU A C 1
ATOM 1629 O O . LEU A 1 203 ? 3.601 -0.119 16.380 1.00 91.06 203 LEU A O 1
ATOM 1633 N N . ARG A 1 204 ? 2.674 0.389 18.356 1.00 90.31 204 ARG A N 1
ATOM 1634 C CA . ARG A 1 204 ? 3.056 1.808 18.324 1.00 90.31 204 ARG A CA 1
ATOM 1635 C C . ARG A 1 204 ? 4.572 1.999 18.377 1.00 90.31 204 ARG A C 1
ATOM 1637 O O . ARG A 1 204 ? 5.083 2.854 17.659 1.00 90.31 204 ARG A O 1
ATOM 1644 N N . MET A 1 205 ? 5.276 1.218 19.198 1.00 90.25 205 MET A N 1
ATOM 1645 C CA . MET A 1 205 ? 6.743 1.231 19.252 1.00 90.25 205 MET A CA 1
ATOM 1646 C C . MET A 1 205 ? 7.353 0.841 17.899 1.00 90.25 205 MET A C 1
ATOM 1648 O O . MET A 1 205 ? 8.234 1.545 17.410 1.00 90.25 205 MET A O 1
ATOM 1652 N N . LEU A 1 206 ? 6.828 -0.218 17.274 1.00 89.94 206 LEU A N 1
ATOM 1653 C CA . LEU A 1 206 ? 7.280 -0.711 15.972 1.00 89.94 206 LEU A CA 1
ATOM 1654 C C . LEU A 1 206 ? 7.059 0.329 14.865 1.00 89.94 206 LEU A C 1
ATOM 1656 O O . LEU A 1 206 ? 7.997 0.698 14.168 1.00 89.94 206 LEU A O 1
ATOM 1660 N N . VAL A 1 207 ? 5.842 0.872 14.739 1.00 88.94 207 VAL A N 1
ATOM 1661 C CA . VAL A 1 207 ? 5.491 1.845 13.681 1.00 88.94 207 VAL A CA 1
ATOM 1662 C C . VAL A 1 207 ? 6.279 3.155 13.806 1.00 88.94 207 VAL A C 1
ATOM 1664 O O . VAL A 1 207 ? 6.560 3.813 12.804 1.00 88.94 207 VAL A O 1
ATOM 1667 N N . GLN A 1 208 ? 6.656 3.548 15.025 1.00 88.56 208 GLN A N 1
ATOM 1668 C CA . GLN A 1 208 ? 7.465 4.745 15.251 1.00 88.56 208 GLN A CA 1
ATOM 1669 C C . GLN A 1 208 ? 8.893 4.592 14.701 1.00 88.56 208 GLN A C 1
ATOM 1671 O O . GLN A 1 208 ? 9.471 5.564 14.204 1.00 88.56 208 GLN A O 1
ATOM 1676 N N . ASN A 1 209 ? 9.465 3.388 14.769 1.00 89.38 209 ASN A N 1
ATOM 1677 C CA . ASN A 1 209 ? 10.815 3.118 14.297 1.00 89.38 209 ASN A CA 1
ATOM 1678 C C . ASN A 1 209 ? 10.824 2.734 12.810 1.00 89.38 209 ASN A C 1
ATOM 1680 O O . ASN A 1 209 ? 10.788 1.564 12.439 1.00 89.38 209 ASN A O 1
ATOM 1684 N N . LYS A 1 210 ? 10.939 3.739 11.935 1.00 90.19 210 LYS A N 1
ATOM 1685 C CA . LYS A 1 210 ? 10.922 3.536 10.474 1.00 90.19 210 LYS A CA 1
ATOM 1686 C C . LYS A 1 210 ? 12.004 2.577 9.968 1.00 90.19 210 LYS A C 1
ATOM 1688 O O . LYS A 1 210 ? 11.783 1.898 8.974 1.00 90.19 210 LYS A O 1
ATOM 1693 N N . VAL A 1 211 ? 13.167 2.528 10.620 1.00 90.50 211 VAL A N 1
ATOM 1694 C CA . VAL A 1 211 ? 14.266 1.639 10.208 1.00 90.50 211 VAL A CA 1
ATOM 1695 C C . VAL A 1 211 ? 13.912 0.182 10.493 1.00 90.50 211 VAL A C 1
ATOM 1697 O O . VAL A 1 211 ? 14.157 -0.682 9.661 1.00 90.50 211 VAL A O 1
ATOM 1700 N N . GLU A 1 212 ? 13.286 -0.081 11.638 1.00 90.06 212 GLU A N 1
ATOM 1701 C CA . GLU A 1 212 ? 12.834 -1.418 12.026 1.00 90.06 212 GLU A CA 1
ATOM 1702 C C . GLU A 1 212 ? 11.705 -1.916 11.122 1.00 90.06 212 GLU A C 1
ATOM 1704 O O . GLU A 1 212 ? 11.780 -3.038 10.631 1.00 90.06 212 GLU A O 1
ATOM 1709 N N . VAL A 1 213 ? 10.748 -1.046 10.781 1.00 90.00 213 VAL A N 1
ATOM 1710 C CA . VAL A 1 213 ? 9.711 -1.338 9.773 1.00 90.00 213 VAL A CA 1
ATOM 1711 C C . VAL A 1 213 ? 10.322 -1.739 8.427 1.00 90.00 213 VAL A C 1
ATOM 1713 O O . VAL A 1 213 ? 9.873 -2.683 7.778 1.00 90.00 213 VAL A O 1
ATOM 1716 N N . LEU A 1 214 ? 11.364 -1.027 7.992 1.00 91.38 214 LEU A N 1
ATOM 1717 C CA . LEU A 1 214 ? 12.009 -1.274 6.703 1.00 91.38 214 LEU A CA 1
ATOM 1718 C C . LEU A 1 214 ? 12.966 -2.471 6.716 1.00 91.38 214 LEU A C 1
ATOM 1720 O O . LEU A 1 214 ? 13.329 -2.950 5.642 1.00 91.38 214 LEU A O 1
ATOM 1724 N N . ASN A 1 215 ? 13.339 -2.995 7.883 1.00 92.19 215 ASN A N 1
ATOM 1725 C CA . ASN A 1 215 ? 14.331 -4.062 8.013 1.00 92.19 215 ASN A CA 1
ATOM 1726 C C . ASN A 1 215 ? 13.956 -5.324 7.212 1.00 92.19 215 ASN A C 1
ATOM 1728 O O . ASN A 1 215 ? 14.804 -5.955 6.586 1.00 92.19 215 ASN A O 1
ATOM 1732 N N . TYR A 1 216 ? 12.665 -5.654 7.162 1.00 87.19 216 TYR A N 1
ATOM 1733 C CA . TYR A 1 216 ? 12.161 -6.819 6.430 1.00 87.19 216 TYR A CA 1
ATOM 1734 C C . TYR A 1 216 ? 12.048 -6.603 4.918 1.00 87.19 216 TYR A C 1
ATOM 1736 O O . TYR A 1 216 ? 11.920 -7.564 4.161 1.00 87.19 216 TYR A O 1
ATOM 1744 N N . THR A 1 217 ? 12.106 -5.350 4.457 1.00 88.25 217 THR A N 1
ATOM 1745 C CA . THR A 1 217 ? 12.055 -5.036 3.022 1.00 88.25 217 THR A CA 1
ATOM 1746 C C . THR A 1 217 ? 13.392 -5.316 2.334 1.00 88.25 217 THR A C 1
ATOM 1748 O O . THR A 1 217 ? 13.413 -5.735 1.180 1.00 88.25 217 THR A O 1
ATOM 1751 N N . SER A 1 218 ? 14.512 -5.175 3.050 1.00 87.06 218 SER A N 1
ATOM 1752 C CA . SER A 1 218 ? 15.866 -5.446 2.553 1.00 87.06 218 SER A CA 1
ATOM 1753 C C . SER A 1 218 ? 16.273 -6.909 2.757 1.00 87.06 218 SER A C 1
ATOM 1755 O O . SER A 1 218 ? 17.194 -7.218 3.513 1.00 87.06 218 SER A O 1
ATOM 1757 N N . THR A 1 219 ? 15.572 -7.830 2.096 1.00 86.31 219 THR A N 1
ATOM 1758 C CA . THR A 1 219 ? 15.906 -9.262 2.149 1.00 86.31 219 THR A CA 1
ATOM 1759 C C . THR A 1 219 ? 17.137 -9.559 1.273 1.00 86.31 219 THR A C 1
ATOM 1761 O O . THR A 1 219 ? 17.177 -9.100 0.131 1.00 86.31 219 THR A O 1
ATOM 1764 N N . PRO A 1 220 ? 18.139 -10.334 1.746 1.00 87.25 220 PRO A N 1
ATOM 1765 C CA . PRO A 1 220 ? 19.383 -10.604 1.015 1.00 87.25 220 PRO A CA 1
ATOM 1766 C C . PRO A 1 220 ? 19.191 -11.666 -0.085 1.00 87.25 220 PRO A C 1
ATOM 1768 O O . PRO A 1 220 ? 19.807 -12.730 -0.062 1.00 87.25 220 PRO A O 1
ATOM 1771 N N . MET A 1 221 ? 18.314 -11.386 -1.048 1.00 86.94 221 MET A N 1
ATOM 1772 C CA . MET A 1 221 ? 18.136 -12.180 -2.261 1.00 86.94 221 MET A CA 1
ATOM 1773 C C . MET A 1 221 ? 18.707 -11.408 -3.449 1.00 86.94 221 MET A C 1
ATOM 1775 O O . MET A 1 221 ? 18.373 -10.241 -3.652 1.00 86.94 221 MET A O 1
ATOM 1779 N N . TYR A 1 222 ? 19.556 -12.062 -4.244 1.00 90.12 222 TYR A N 1
ATOM 1780 C CA . TYR A 1 222 ? 20.153 -11.426 -5.411 1.00 90.12 222 TYR A CA 1
ATOM 1781 C C . TYR A 1 222 ? 19.279 -11.607 -6.655 1.00 90.12 222 TYR A C 1
ATOM 1783 O O . TYR A 1 222 ? 19.201 -12.703 -7.206 1.00 90.12 222 TYR A O 1
ATOM 1791 N N . LEU A 1 223 ? 18.639 -10.522 -7.090 1.00 92.50 223 LEU A N 1
ATOM 1792 C CA . LEU A 1 223 ? 17.806 -10.440 -8.289 1.00 92.50 223 LEU A CA 1
ATOM 1793 C C . LEU A 1 223 ? 18.260 -9.254 -9.154 1.00 92.50 223 LEU A C 1
ATOM 1795 O O . LEU A 1 223 ? 18.379 -8.147 -8.624 1.00 92.50 223 LEU A O 1
ATOM 1799 N N . PRO A 1 224 ? 18.474 -9.445 -10.467 1.00 91.88 224 PRO A N 1
ATOM 1800 C CA . PRO A 1 224 ? 19.100 -8.440 -11.326 1.00 91.88 224 PRO A CA 1
ATOM 1801 C C . PRO A 1 224 ? 18.311 -7.125 -11.431 1.00 91.88 224 PRO A C 1
ATOM 1803 O O . PRO A 1 224 ? 18.910 -6.082 -11.669 1.00 91.88 224 PRO A O 1
ATOM 1806 N N . GLU A 1 225 ? 16.992 -7.148 -11.230 1.00 90.19 225 GLU A N 1
ATOM 1807 C CA . GLU A 1 225 ? 16.131 -5.963 -11.296 1.00 90.19 225 GLU A CA 1
ATOM 1808 C C . GLU A 1 225 ? 16.227 -5.062 -10.056 1.00 90.19 225 GLU A C 1
ATOM 1810 O O . GLU A 1 225 ? 15.949 -3.868 -10.150 1.00 90.19 225 GLU A O 1
ATOM 1815 N N . ILE A 1 226 ? 16.584 -5.624 -8.895 1.00 90.62 226 ILE A N 1
ATOM 1816 C CA . ILE A 1 226 ? 16.611 -4.900 -7.610 1.00 90.62 226 ILE A CA 1
ATOM 1817 C C . ILE A 1 226 ? 18.024 -4.719 -7.062 1.00 90.62 226 ILE A C 1
ATOM 1819 O O . ILE A 1 226 ? 18.277 -3.758 -6.337 1.00 90.62 226 ILE A O 1
ATOM 1823 N N . THR A 1 227 ? 18.953 -5.627 -7.371 1.00 92.25 227 THR A N 1
ATOM 1824 C CA . THR A 1 227 ? 20.301 -5.550 -6.816 1.00 92.25 227 THR A CA 1
ATOM 1825 C C . THR A 1 227 ? 21.126 -4.524 -7.552 1.00 92.25 227 THR A C 1
ATOM 1827 O O . THR A 1 227 ? 21.444 -4.689 -8.728 1.00 92.25 227 THR A O 1
ATOM 1830 N N . THR A 1 228 ? 21.528 -3.494 -6.823 1.00 91.44 228 THR A N 1
ATOM 1831 C CA . THR A 1 228 ? 22.470 -2.493 -7.300 1.00 91.44 228 THR A CA 1
ATOM 1832 C C . THR A 1 228 ? 23.902 -2.927 -7.028 1.00 91.44 228 THR A C 1
ATOM 1834 O O . THR A 1 228 ? 24.215 -3.566 -6.022 1.00 91.44 228 THR A O 1
ATOM 1837 N N . GLU A 1 229 ? 24.804 -2.549 -7.928 1.00 94.44 229 GLU A N 1
ATOM 1838 C CA . GLU A 1 229 ? 26.229 -2.782 -7.736 1.00 94.44 229 GLU A CA 1
ATOM 1839 C C . GLU A 1 229 ? 26.759 -1.976 -6.538 1.00 94.44 229 GLU A C 1
ATOM 1841 O O . GLU A 1 229 ? 26.324 -0.848 -6.274 1.00 94.44 229 GLU A O 1
ATOM 1846 N N . ALA A 1 230 ? 27.742 -2.531 -5.824 1.00 94.50 230 ALA A N 1
ATOM 1847 C CA . ALA A 1 230 ? 28.346 -1.888 -4.660 1.00 94.50 230 ALA A CA 1
ATOM 1848 C C . ALA A 1 230 ? 28.951 -0.512 -4.993 1.00 94.50 230 ALA A C 1
ATOM 1850 O O . ALA A 1 230 ? 28.727 0.446 -4.258 1.00 94.50 230 ALA A O 1
ATOM 1851 N N . HIS A 1 231 ? 29.652 -0.384 -6.125 1.00 95.69 231 HIS A N 1
ATOM 1852 C CA . HIS A 1 231 ? 30.278 0.879 -6.526 1.00 95.69 231 HIS A CA 1
ATOM 1853 C C . HIS A 1 231 ? 29.238 1.973 -6.827 1.00 95.69 231 HIS A C 1
ATOM 1855 O O . HIS A 1 231 ? 29.378 3.118 -6.397 1.00 95.69 231 HIS A O 1
ATOM 1861 N N . GLN A 1 232 ? 28.160 1.627 -7.538 1.00 94.69 232 GLN A N 1
ATOM 1862 C CA . GLN A 1 232 ? 27.063 2.559 -7.810 1.00 94.69 232 GLN A CA 1
ATOM 1863 C C . GLN A 1 232 ? 26.340 2.974 -6.520 1.00 94.69 232 GLN A C 1
ATOM 1865 O O . GLN A 1 232 ? 25.958 4.138 -6.361 1.00 94.69 232 GLN A O 1
ATOM 1870 N N . SER A 1 233 ? 26.178 2.029 -5.594 1.00 94.19 233 SER A N 1
ATOM 1871 C CA . SER A 1 233 ? 25.543 2.266 -4.298 1.00 94.19 233 SER A CA 1
ATOM 1872 C C . SER A 1 233 ? 26.377 3.220 -3.437 1.00 94.19 233 SER A C 1
ATOM 1874 O O . SER A 1 233 ? 25.822 4.171 -2.894 1.00 94.19 233 SER A O 1
ATOM 1876 N N . ASP A 1 234 ? 27.701 3.036 -3.379 1.00 97.25 234 ASP A N 1
ATOM 1877 C CA . ASP A 1 234 ? 28.615 3.917 -2.635 1.00 97.25 234 ASP A CA 1
ATOM 1878 C C . ASP A 1 234 ? 28.635 5.342 -3.206 1.00 97.25 234 ASP A C 1
ATOM 1880 O O . ASP A 1 234 ? 28.502 6.323 -2.470 1.00 97.25 234 ASP A O 1
ATOM 1884 N N . HIS A 1 235 ? 28.685 5.469 -4.536 1.00 96.00 235 HIS A N 1
ATOM 1885 C CA . HIS A 1 235 ? 28.600 6.768 -5.201 1.00 96.00 235 HIS A CA 1
ATOM 1886 C C . HIS A 1 235 ? 27.283 7.492 -4.872 1.00 96.00 235 HIS A C 1
ATOM 1888 O O . HIS A 1 235 ? 27.283 8.662 -4.483 1.00 96.00 235 HIS A O 1
ATOM 1894 N N . THR A 1 236 ? 26.152 6.788 -4.984 1.00 95.62 236 THR A N 1
ATOM 1895 C CA . THR A 1 236 ? 24.824 7.341 -4.663 1.00 95.62 236 THR A CA 1
ATOM 1896 C C . THR A 1 236 ? 24.714 7.721 -3.187 1.00 95.62 236 THR A C 1
ATOM 1898 O O . THR A 1 236 ? 24.177 8.779 -2.858 1.00 95.62 236 THR A O 1
ATOM 1901 N N . PHE A 1 237 ? 25.264 6.897 -2.294 1.00 96.00 237 PHE A N 1
ATOM 1902 C CA . PHE A 1 237 ? 25.282 7.155 -0.859 1.00 96.00 237 PHE A CA 1
ATOM 1903 C C . PHE A 1 237 ? 26.113 8.396 -0.507 1.00 96.00 237 PHE A C 1
ATOM 1905 O O . PHE A 1 237 ? 25.659 9.248 0.261 1.00 96.00 237 PHE A O 1
ATOM 1912 N N . CYS A 1 238 ? 27.299 8.544 -1.103 1.00 95.69 238 CYS A N 1
ATOM 1913 C CA . CYS A 1 238 ? 28.134 9.728 -0.923 1.00 95.69 238 CYS A CA 1
ATOM 1914 C C . CYS A 1 238 ? 27.427 10.998 -1.416 1.00 95.69 238 CYS A C 1
ATOM 1916 O O . CYS A 1 238 ? 27.356 11.973 -0.668 1.00 95.69 238 CYS A O 1
ATOM 1918 N N . ALA A 1 239 ? 26.831 10.963 -2.613 1.00 95.12 239 ALA A N 1
ATOM 1919 C CA . ALA A 1 239 ? 26.071 12.088 -3.160 1.00 95.12 239 ALA A CA 1
ATOM 1920 C C . ALA A 1 239 ? 24.870 12.468 -2.272 1.00 95.12 239 ALA A C 1
ATOM 1922 O O . ALA A 1 239 ? 24.637 13.646 -1.993 1.00 95.12 239 ALA A O 1
ATOM 1923 N N . PHE A 1 240 ? 24.134 11.476 -1.761 1.00 95.88 240 PHE A N 1
ATOM 1924 C CA . PHE A 1 240 ? 23.048 11.706 -0.807 1.00 95.88 240 PHE A CA 1
ATOM 1925 C C . PHE A 1 240 ? 23.550 12.372 0.482 1.00 95.88 240 PHE A C 1
ATOM 1927 O O . PHE A 1 240 ? 22.939 13.323 0.973 1.00 95.88 240 PHE A O 1
ATOM 1934 N N . ARG A 1 241 ? 24.692 11.919 1.013 1.00 95.31 241 ARG A N 1
ATOM 1935 C CA . ARG A 1 241 ? 25.303 12.487 2.221 1.00 95.31 241 ARG A CA 1
ATOM 1936 C C . ARG A 1 241 ? 25.725 13.945 2.025 1.00 95.31 241 ARG A C 1
ATOM 1938 O O . ARG A 1 241 ? 25.558 14.750 2.939 1.00 95.31 241 ARG A O 1
ATOM 1945 N N . GLU A 1 242 ? 26.244 14.292 0.850 1.00 94.31 242 GLU A N 1
ATOM 1946 C CA . GLU A 1 242 ? 26.593 15.675 0.502 1.00 94.31 242 GLU A CA 1
ATOM 1947 C C . GLU A 1 242 ? 25.355 16.581 0.452 1.00 94.31 242 GLU A C 1
ATOM 1949 O O . GLU A 1 242 ? 25.358 17.658 1.051 1.00 94.31 242 GLU A O 1
ATOM 1954 N N . LEU A 1 243 ? 24.266 16.123 -0.178 1.00 94.00 243 LEU A N 1
ATOM 1955 C CA . LEU A 1 243 ? 22.988 16.844 -0.188 1.00 94.00 243 LEU A CA 1
ATOM 1956 C C . LEU A 1 243 ? 22.415 17.021 1.220 1.00 94.00 243 LEU A C 1
ATOM 1958 O O . LEU A 1 243 ? 21.918 18.095 1.550 1.00 94.00 243 LEU A O 1
ATOM 1962 N N . TRP A 1 244 ? 22.510 15.994 2.064 1.00 86.06 244 TRP A N 1
ATOM 1963 C CA . TRP A 1 244 ? 22.060 16.064 3.453 1.00 86.06 244 TRP A CA 1
ATOM 1964 C C . TRP A 1 244 ? 22.851 17.104 4.260 1.00 86.06 244 TRP A C 1
ATOM 1966 O O . TRP A 1 244 ? 22.276 17.927 4.981 1.00 86.06 244 TRP A O 1
ATOM 1976 N N . ALA A 1 245 ? 24.177 17.114 4.100 1.00 86.88 245 ALA A N 1
ATOM 1977 C CA . ALA A 1 245 ? 25.046 18.098 4.737 1.00 86.88 245 ALA A CA 1
ATOM 1978 C C . ALA A 1 245 ? 24.737 19.531 4.261 1.00 86.88 245 ALA A C 1
ATOM 1980 O O . ALA A 1 245 ? 24.687 20.449 5.080 1.00 86.88 245 ALA A O 1
ATOM 1981 N N . ALA A 1 246 ? 24.458 19.720 2.966 1.00 80.50 246 ALA A N 1
ATOM 1982 C CA . ALA A 1 246 ? 24.091 21.015 2.387 1.00 80.50 246 ALA A CA 1
ATOM 1983 C C . ALA A 1 246 ? 22.660 21.472 2.747 1.00 80.50 246 ALA A C 1
ATOM 1985 O O . ALA A 1 246 ? 22.408 22.659 2.940 1.00 80.50 246 ALA A O 1
ATOM 1986 N N . GLY A 1 247 ? 21.707 20.549 2.886 1.00 64.94 247 GLY A N 1
ATOM 1987 C CA . GLY A 1 247 ? 20.334 20.860 3.301 1.00 64.94 247 GLY A CA 1
ATOM 1988 C C . GLY A 1 247 ? 20.242 21.365 4.744 1.00 64.94 247 GLY A C 1
ATOM 1989 O O . GLY A 1 247 ? 19.348 22.139 5.077 1.00 64.94 247 GLY A O 1
ATOM 1990 N N . THR A 1 248 ? 21.210 21.000 5.587 1.00 55.56 248 THR A N 1
ATOM 1991 C CA . THR A 1 248 ? 21.280 21.457 6.983 1.00 55.56 248 THR A CA 1
ATOM 1992 C C . THR A 1 248 ? 21.779 22.910 7.095 1.00 55.56 248 THR A C 1
ATOM 1994 O O . THR A 1 248 ? 21.525 23.573 8.099 1.00 55.56 248 THR A O 1
ATOM 1997 N N . THR A 1 249 ? 22.444 23.452 6.065 1.00 49.47 249 THR A N 1
ATOM 1998 C CA . THR A 1 249 ? 22.976 24.830 6.057 1.00 49.47 249 THR A CA 1
ATOM 1999 C C . THR A 1 249 ? 22.053 25.857 5.383 1.00 49.47 249 THR A C 1
ATOM 2001 O O . THR A 1 249 ? 22.223 27.058 5.592 1.00 49.47 249 THR A O 1
ATOM 2004 N N . LEU A 1 250 ? 21.028 25.423 4.639 1.00 40.72 250 LEU A N 1
ATOM 2005 C CA . LEU A 1 250 ? 20.103 26.284 3.880 1.00 40.72 250 LEU A CA 1
ATOM 2006 C C . LEU A 1 250 ? 18.812 26.682 4.629 1.00 40.72 250 LEU A C 1
ATOM 2008 O O . LEU A 1 250 ? 17.843 27.116 4.010 1.00 40.72 250 LEU A O 1
ATOM 2012 N N . ALA A 1 251 ? 18.812 26.674 5.968 1.00 40.16 251 ALA A N 1
ATOM 2013 C CA . ALA A 1 251 ? 17.792 27.360 6.782 1.00 40.16 251 ALA A CA 1
ATOM 2014 C C . ALA A 1 251 ? 17.903 28.907 6.737 1.00 40.16 251 ALA A C 1
ATOM 2016 O O . ALA A 1 251 ? 17.318 29.611 7.560 1.00 40.16 251 ALA A O 1
ATOM 2017 N N . THR A 1 252 ? 18.628 29.447 5.755 1.00 37.12 252 THR A N 1
ATOM 2018 C CA . THR A 1 252 ? 18.672 30.871 5.421 1.00 37.12 252 THR A CA 1
ATOM 2019 C C . THR A 1 252 ? 18.310 30.995 3.945 1.00 37.12 252 THR A C 1
ATOM 2021 O O . THR A 1 252 ? 19.028 30.511 3.074 1.00 37.12 252 THR A O 1
ATOM 2024 N N . THR A 1 253 ? 17.149 31.586 3.674 1.00 28.84 253 THR A N 1
ATOM 2025 C CA . THR A 1 253 ? 16.564 31.790 2.339 1.00 28.84 253 THR A CA 1
ATOM 2026 C C . THR A 1 253 ? 17.558 32.374 1.331 1.00 28.84 253 THR A C 1
ATOM 2028 O O . THR A 1 253 ? 18.118 33.435 1.620 1.00 28.84 253 THR A O 1
ATOM 2031 N N . PRO A 1 254 ? 17.708 31.813 0.115 1.00 35.34 254 PRO A N 1
ATOM 2032 C CA . PRO A 1 254 ? 18.338 32.537 -0.973 1.00 35.34 254 PRO A CA 1
ATOM 2033 C C . PRO A 1 254 ? 17.269 33.324 -1.742 1.00 35.34 254 PRO A C 1
ATOM 2035 O O . PRO A 1 254 ? 16.376 32.768 -2.382 1.00 35.34 254 PRO A O 1
ATOM 2038 N N . THR A 1 255 ? 17.363 34.649 -1.684 1.00 28.12 255 THR A N 1
ATOM 2039 C CA . THR A 1 255 ? 16.754 35.544 -2.670 1.00 28.12 255 THR A CA 1
ATOM 2040 C C . THR A 1 255 ? 17.460 35.351 -4.008 1.00 28.12 255 THR A C 1
ATOM 2042 O O . THR A 1 255 ? 18.656 35.615 -4.118 1.00 28.12 255 THR A O 1
ATOM 2045 N N . TRP A 1 256 ? 16.732 34.915 -5.034 1.00 26.33 256 TRP A N 1
ATOM 2046 C CA . TRP A 1 256 ? 17.240 34.894 -6.404 1.00 26.33 256 TRP A CA 1
ATOM 2047 C C . TRP A 1 256 ? 17.312 36.327 -6.941 1.00 26.33 256 TRP A C 1
ATOM 2049 O O . TRP A 1 256 ? 16.310 36.886 -7.379 1.00 26.33 256 TRP A O 1
ATOM 2059 N N . THR A 1 257 ? 18.495 36.937 -6.900 1.00 27.73 257 THR A N 1
ATOM 2060 C CA . THR A 1 257 ? 18.803 38.142 -7.680 1.00 27.73 257 THR A CA 1
ATOM 2061 C C . THR A 1 257 ? 19.576 37.753 -8.928 1.00 27.73 257 THR A C 1
ATOM 2063 O O . THR A 1 257 ? 20.718 37.303 -8.864 1.00 27.73 257 THR A O 1
ATOM 2066 N N . THR A 1 258 ? 18.935 37.943 -10.075 1.00 36.50 258 THR A N 1
ATOM 2067 C CA . THR A 1 258 ? 19.527 37.816 -11.402 1.00 36.50 258 THR A CA 1
ATOM 2068 C C . THR A 1 258 ? 20.453 39.007 -11.653 1.00 36.50 258 THR A C 1
ATOM 2070 O O . THR A 1 258 ? 19.986 40.120 -11.881 1.00 36.50 258 THR A O 1
ATOM 2073 N N . SER A 1 259 ? 21.767 38.796 -11.650 1.00 27.17 259 SER A N 1
ATOM 2074 C CA . SER A 1 259 ? 22.708 39.719 -12.294 1.00 27.17 259 SER A CA 1
ATOM 2075 C C . SER A 1 259 ? 23.915 38.945 -12.802 1.00 27.17 259 SER A C 1
ATOM 2077 O O . SER A 1 259 ? 24.641 38.326 -12.027 1.00 27.17 259 SER A O 1
ATOM 2079 N N . GLY A 1 260 ? 24.090 38.945 -14.122 1.00 31.28 260 GLY A N 1
ATOM 2080 C CA . GLY A 1 260 ? 25.214 38.300 -14.782 1.00 31.28 260 GLY A CA 1
ATOM 2081 C C . GLY A 1 260 ? 26.504 39.097 -14.639 1.00 31.28 260 GLY A C 1
ATOM 2082 O O . GLY A 1 260 ? 26.479 40.315 -14.747 1.00 31.28 260 GLY A O 1
ATOM 2083 N N . SER A 1 261 ? 27.613 38.380 -14.454 1.00 27.55 261 SER A N 1
ATOM 2084 C CA . SER A 1 261 ? 28.889 38.567 -15.160 1.00 27.55 261 SER A CA 1
ATOM 2085 C C . SER A 1 261 ? 29.994 37.774 -14.454 1.00 27.55 261 SER A C 1
ATOM 2087 O O . SER A 1 261 ? 30.305 38.071 -13.310 1.00 27.55 261 SER A O 1
ATOM 2089 N N . GLY A 1 262 ? 30.616 36.839 -15.180 1.00 28.33 262 GLY A N 1
ATOM 2090 C CA . GLY A 1 262 ? 32.054 36.554 -15.105 1.00 28.33 262 GLY A CA 1
ATOM 2091 C C . GLY A 1 262 ? 32.630 35.802 -13.894 1.00 28.33 262 GLY A C 1
ATOM 2092 O O . GLY A 1 262 ? 32.584 36.275 -12.771 1.00 28.33 262 GLY A O 1
ATOM 2093 N N . LEU A 1 263 ? 33.361 34.730 -14.232 1.00 29.36 263 LEU A N 1
ATOM 2094 C CA . LEU A 1 263 ? 34.503 34.140 -13.511 1.00 29.36 263 LEU A CA 1
ATOM 2095 C C . LEU A 1 263 ? 34.206 33.124 -12.391 1.00 29.36 263 LEU A C 1
ATOM 2097 O O . LEU A 1 263 ? 34.258 33.408 -11.206 1.00 29.36 263 LEU A O 1
ATOM 2101 N N . ASN A 1 264 ? 34.002 31.883 -12.842 1.00 39.25 264 ASN A N 1
ATOM 2102 C CA . ASN A 1 264 ? 34.849 30.726 -12.528 1.00 39.25 264 ASN A CA 1
ATOM 2103 C C . ASN A 1 264 ? 35.332 30.559 -11.075 1.00 39.25 264 ASN A C 1
ATOM 2105 O O . ASN A 1 264 ? 36.509 30.777 -10.826 1.00 39.25 264 ASN A O 1
ATOM 2109 N N . GLU A 1 265 ? 34.480 30.017 -10.200 1.00 29.62 265 GLU A N 1
ATOM 2110 C CA . GLU A 1 265 ? 34.878 29.053 -9.160 1.00 29.62 265 GLU A CA 1
ATOM 2111 C C . GLU A 1 265 ? 33.727 28.050 -8.936 1.00 29.62 265 GLU A C 1
ATOM 2113 O O . GLU A 1 265 ? 32.659 28.398 -8.439 1.00 29.62 265 GLU A O 1
ATOM 2118 N N . GLN A 1 266 ? 33.920 26.796 -9.364 1.00 29.58 266 GLN A N 1
ATOM 2119 C CA . GLN A 1 266 ? 33.044 25.658 -9.054 1.00 29.58 266 GLN A CA 1
ATOM 2120 C C . GLN A 1 266 ? 33.770 24.730 -8.063 1.00 29.58 266 GLN A C 1
ATOM 2122 O O . GLN A 1 266 ? 34.961 24.471 -8.262 1.00 29.58 266 GLN A O 1
ATOM 2127 N N . PRO A 1 267 ? 33.094 24.191 -7.029 1.00 31.75 267 PRO A N 1
ATOM 2128 C CA . PRO A 1 267 ? 33.698 23.226 -6.114 1.00 31.75 267 PRO A CA 1
ATOM 2129 C C . PRO A 1 267 ? 34.044 21.901 -6.829 1.00 31.75 267 PRO A C 1
ATOM 2131 O O . PRO A 1 267 ? 33.392 21.542 -7.816 1.00 31.75 267 PRO A O 1
ATOM 2134 N N . PRO A 1 268 ? 35.052 21.142 -6.351 1.00 31.38 268 PRO A N 1
ATOM 2135 C CA . PRO A 1 268 ? 35.775 20.156 -7.165 1.00 31.38 268 PRO A CA 1
ATOM 2136 C C . PRO A 1 268 ? 34.980 18.901 -7.563 1.00 31.38 268 PRO A C 1
ATOM 2138 O O . PRO A 1 268 ? 35.455 18.132 -8.396 1.00 31.38 268 PRO A O 1
ATOM 2141 N N . CYS A 1 269 ? 33.789 18.674 -7.006 1.00 33.31 269 CYS A N 1
ATOM 2142 C CA . CYS A 1 269 ? 33.083 17.393 -7.135 1.00 33.31 269 CYS A CA 1
ATOM 2143 C C . CYS A 1 269 ? 32.029 17.342 -8.259 1.00 33.31 269 CYS A C 1
ATOM 2145 O O . CYS A 1 269 ? 31.523 16.271 -8.569 1.00 33.31 269 CYS A O 1
ATOM 2147 N N . LEU A 1 270 ? 31.721 18.457 -8.934 1.00 37.97 270 LEU A N 1
ATOM 2148 C CA . LEU A 1 270 ? 30.669 18.512 -9.970 1.00 37.97 270 LEU A CA 1
ATOM 2149 C C . LEU A 1 270 ? 31.184 18.381 -11.417 1.00 37.97 270 LEU A C 1
ATOM 2151 O O . LEU A 1 270 ? 30.490 18.749 -12.364 1.00 37.97 270 LEU A O 1
ATOM 2155 N N . ARG A 1 271 ? 32.397 17.854 -11.631 1.00 33.12 271 ARG A N 1
ATOM 2156 C CA . ARG A 1 271 ? 33.030 17.818 -12.967 1.00 33.12 271 ARG A CA 1
ATOM 2157 C C . ARG A 1 271 ? 32.786 16.547 -13.791 1.00 33.12 271 ARG A C 1
ATOM 2159 O O . ARG A 1 271 ? 33.370 16.418 -14.864 1.00 33.12 271 ARG A O 1
ATOM 2166 N N . GLN A 1 272 ? 31.942 15.620 -13.334 1.00 32.06 272 GLN A N 1
ATOM 2167 C CA . GLN A 1 272 ? 31.731 14.331 -14.019 1.00 32.06 272 GLN A CA 1
ATOM 2168 C C . GLN A 1 272 ? 30.282 13.986 -14.374 1.00 32.06 272 GLN A C 1
ATOM 2170 O O . GLN A 1 272 ? 30.020 12.876 -14.824 1.00 32.06 272 GLN A O 1
ATOM 2175 N N . LEU A 1 273 ? 29.353 14.940 -14.317 1.00 33.16 273 LEU A N 1
ATOM 2176 C CA . LEU A 1 273 ? 28.079 14.782 -15.019 1.00 33.16 273 LEU A CA 1
ATOM 2177 C C . LEU A 1 273 ? 28.217 15.372 -16.426 1.00 33.16 273 LEU A C 1
ATOM 2179 O O . LEU A 1 273 ? 27.922 16.542 -16.660 1.00 33.16 273 LEU A O 1
ATOM 2183 N N . ARG A 1 274 ? 28.692 14.564 -17.384 1.00 28.17 274 ARG A N 1
ATOM 2184 C CA . ARG A 1 274 ? 28.323 14.818 -18.785 1.00 28.17 274 ARG A CA 1
ATOM 2185 C C . ARG A 1 274 ? 26.829 14.506 -18.917 1.00 28.17 274 ARG A C 1
ATOM 2187 O O . ARG A 1 274 ? 26.401 13.491 -18.367 1.00 28.17 274 ARG A O 1
ATOM 2194 N N . PRO A 1 275 ? 26.041 15.305 -19.652 1.00 27.92 275 PRO A N 1
ATOM 2195 C CA . PRO A 1 275 ? 24.715 14.866 -20.045 1.00 27.92 275 PRO A CA 1
ATOM 2196 C C . PRO A 1 275 ? 24.892 13.628 -20.928 1.00 27.92 275 PRO A C 1
ATOM 2198 O O . PRO A 1 275 ? 25.501 13.701 -21.996 1.00 27.92 275 PRO A O 1
ATOM 2201 N N . VAL A 1 276 ? 24.405 12.480 -20.464 1.00 30.84 276 VAL A N 1
ATOM 2202 C CA . VAL A 1 276 ? 24.124 11.357 -21.354 1.00 30.84 276 VAL A CA 1
ATOM 2203 C C . VAL A 1 276 ? 22.941 11.819 -22.193 1.00 30.84 276 VAL A C 1
ATOM 2205 O O . VAL A 1 276 ? 21.803 11.825 -21.736 1.00 30.84 276 VAL A O 1
ATOM 2208 N N . THR A 1 277 ? 23.216 12.301 -23.401 1.00 28.84 277 THR A N 1
ATOM 2209 C CA . THR A 1 277 ? 22.222 12.273 -24.468 1.00 28.84 277 THR A CA 1
ATOM 2210 C C . THR A 1 277 ? 21.870 10.805 -24.675 1.00 28.84 277 THR A C 1
ATOM 2212 O O . THR A 1 277 ? 22.703 10.039 -25.158 1.00 28.84 277 THR A O 1
ATOM 2215 N N . GLU A 1 278 ? 20.681 10.407 -24.226 1.00 27.22 278 GLU A N 1
ATOM 2216 C CA . GLU A 1 278 ? 20.075 9.117 -24.546 1.00 27.22 278 GLU A CA 1
ATOM 2217 C C . GLU A 1 278 ? 19.897 9.020 -26.067 1.00 27.22 278 GLU A C 1
ATOM 2219 O O . GLU A 1 278 ? 18.896 9.461 -26.628 1.00 27.22 278 GLU A O 1
ATOM 2224 N N . GLU A 1 279 ? 20.872 8.428 -26.750 1.00 26.12 279 GLU A N 1
ATOM 2225 C CA . GLU A 1 279 ? 20.558 7.625 -27.923 1.00 26.12 279 GLU A CA 1
ATOM 2226 C C . GLU A 1 279 ? 20.091 6.260 -27.413 1.00 26.12 279 GLU A C 1
ATOM 2228 O O . GLU A 1 279 ? 20.867 5.467 -26.879 1.00 26.12 279 GLU A O 1
ATOM 2233 N N . LEU A 1 280 ? 18.786 6.020 -27.532 1.00 29.00 280 LEU A N 1
ATOM 2234 C CA . LEU A 1 280 ? 18.162 4.711 -27.372 1.00 29.00 280 LEU A CA 1
ATOM 2235 C C . LEU A 1 280 ? 18.851 3.695 -28.302 1.00 29.00 280 LEU A C 1
ATOM 2237 O O . LEU A 1 280 ? 18.812 3.890 -29.521 1.00 29.00 280 LEU A O 1
ATOM 2241 N N . PRO A 1 281 ? 19.400 2.571 -27.808 1.00 26.72 281 PRO A N 1
ATOM 2242 C CA . PRO A 1 281 ? 19.716 1.463 -28.687 1.00 26.72 281 PRO A CA 1
ATOM 2243 C C . PRO A 1 281 ? 18.409 0.774 -29.088 1.00 26.72 281 PRO A C 1
ATOM 2245 O O . PRO A 1 281 ? 17.723 0.139 -28.286 1.00 26.72 281 PRO A O 1
ATOM 2248 N N . ALA A 1 282 ? 18.070 0.909 -30.367 1.00 30.91 282 ALA A N 1
ATOM 2249 C CA . ALA A 1 282 ? 17.111 0.059 -31.045 1.00 30.91 282 ALA A CA 1
ATOM 2250 C C . ALA A 1 282 ? 17.586 -1.403 -30.974 1.00 30.91 282 ALA A C 1
ATOM 2252 O O . ALA A 1 282 ? 18.505 -1.797 -31.690 1.00 30.91 282 ALA A O 1
ATOM 2253 N N . CYS A 1 283 ? 16.942 -2.218 -30.137 1.00 25.64 283 CYS A N 1
ATOM 2254 C CA . CYS A 1 283 ? 17.096 -3.669 -30.159 1.00 25.64 283 CYS A CA 1
ATOM 2255 C C . CYS A 1 283 ? 15.814 -4.337 -30.674 1.00 25.64 283 CYS A C 1
ATOM 2257 O O . CYS A 1 283 ? 14.812 -4.435 -29.976 1.00 25.64 283 CYS A O 1
ATOM 2259 N N . LEU A 1 284 ? 15.931 -4.801 -31.923 1.00 28.05 284 LEU A N 1
ATOM 2260 C CA . LEU A 1 284 ? 15.265 -5.938 -32.563 1.00 28.05 284 LEU A CA 1
ATOM 2261 C C . LEU A 1 284 ? 13.727 -5.974 -32.621 1.00 28.05 284 LEU A C 1
ATOM 2263 O O . LEU A 1 284 ? 13.057 -6.671 -31.867 1.00 28.05 284 LEU A O 1
ATOM 2267 N N . MET A 1 285 ? 13.204 -5.394 -33.702 1.00 25.94 285 MET A N 1
ATOM 2268 C CA . MET A 1 285 ? 12.133 -6.012 -34.486 1.00 25.94 285 MET A CA 1
ATOM 2269 C C . MET A 1 285 ? 12.768 -6.600 -35.753 1.00 25.94 285 MET A C 1
ATOM 2271 O O . MET A 1 285 ? 13.203 -5.851 -36.625 1.00 25.94 285 MET A O 1
ATOM 2275 N N . ALA A 1 286 ? 12.831 -7.927 -35.866 1.00 28.22 286 ALA A N 1
ATOM 2276 C CA . ALA A 1 286 ? 12.999 -8.612 -37.147 1.00 28.22 286 ALA A CA 1
ATOM 2277 C C . ALA A 1 286 ? 12.176 -9.917 -37.142 1.00 28.22 286 ALA A C 1
ATOM 2279 O O . ALA A 1 286 ? 12.211 -10.647 -36.149 1.00 28.22 286 ALA A O 1
ATOM 2280 N N . PRO A 1 287 ? 11.413 -10.203 -38.212 1.00 28.55 287 PRO A N 1
ATOM 2281 C CA . PRO A 1 287 ? 10.477 -11.318 -38.270 1.00 28.55 287 PRO A CA 1
ATOM 2282 C C . PRO A 1 287 ? 11.192 -12.624 -38.631 1.00 28.55 287 PRO A C 1
ATOM 2284 O O . PRO A 1 287 ? 11.826 -12.735 -39.678 1.00 28.55 287 PRO A O 1
ATOM 2287 N N . GLY A 1 288 ? 11.051 -13.639 -37.781 1.00 26.38 288 GLY A N 1
ATOM 2288 C CA . GLY A 1 288 ? 11.411 -15.013 -38.112 1.00 26.38 288 GLY A CA 1
ATOM 2289 C C . GLY A 1 288 ? 10.285 -15.686 -38.889 1.00 26.38 288 GLY A C 1
ATOM 2290 O O . GLY A 1 288 ? 9.382 -16.272 -38.300 1.00 26.38 288 GLY A O 1
ATOM 2291 N N . SER A 1 289 ? 10.336 -15.603 -40.213 1.00 28.05 289 SER A N 1
ATOM 2292 C CA . SER A 1 289 ? 9.653 -16.536 -41.107 1.00 28.05 289 SER A CA 1
ATOM 2293 C C . SER A 1 289 ? 10.372 -17.887 -41.065 1.00 28.05 289 SER A C 1
ATOM 2295 O O . SER A 1 289 ? 11.514 -17.984 -41.510 1.00 28.05 289 SER A O 1
ATOM 2297 N N . VAL A 1 290 ? 9.699 -18.922 -40.559 1.00 28.08 290 VAL A N 1
ATOM 2298 C CA . VAL A 1 290 ? 10.083 -20.326 -40.762 1.00 28.08 290 VAL A CA 1
ATOM 2299 C C . VAL A 1 290 ? 8.926 -21.011 -41.484 1.00 28.08 290 VAL A C 1
ATOM 2301 O O . VAL A 1 290 ? 7.852 -21.214 -40.922 1.00 28.08 290 VAL A O 1
ATOM 2304 N N . GLN A 1 291 ? 9.153 -21.302 -42.761 1.00 27.47 291 GLN A N 1
ATOM 2305 C CA . GLN A 1 291 ? 8.402 -22.256 -43.566 1.00 27.47 291 GLN A CA 1
ATOM 2306 C C . GLN A 1 291 ? 9.361 -23.395 -43.926 1.00 27.47 291 GLN A C 1
ATOM 2308 O O . GLN A 1 291 ? 10.484 -23.116 -44.350 1.00 27.47 291 GLN A O 1
ATOM 2313 N N . LEU A 1 292 ? 8.821 -24.617 -43.815 1.00 33.97 292 LEU A N 1
ATOM 2314 C CA . LEU A 1 292 ? 9.396 -25.963 -43.995 1.00 33.97 292 LEU A CA 1
ATOM 2315 C C . LEU A 1 292 ? 10.052 -26.574 -42.752 1.00 33.97 292 LEU A C 1
ATOM 2317 O O . LEU A 1 292 ? 11.132 -26.111 -42.334 1.00 33.97 292 LEU A O 1
#